Protein AF-A0A7C2UVF2-F1 (afdb_monomer_lite)

Secondary structure (DSSP, 8-state):
---PPPPPHHHHHHHHHHHHHHHHHHHHHHHHHHHHHHHHHHHHHH--HHHHHHHHHHHHHHHHHHHHHHHHHHHHHHHHHHHHTT-HHHHHHHHHHHHHHHHHHH-HHHHHHHHHHHHHHHHHHHHHHTT-TT----S-HHHHHHGGGSTTTHHHHHHHHHHHHHHHHHHHHHHHHH--

Structure (mmCIF, N/CA/C/O backbone):
data_AF-A0A7C2UVF2-F1
#
_entry.id   AF-A0A7C2UVF2-F1
#
loop_
_atom_site.group_PDB
_atom_site.id
_atom_site.type_symbol
_atom_site.label_atom_id
_atom_site.label_alt_id
_atom_site.label_comp_id
_atom_site.label_asym_id
_atom_site.label_entity_id
_atom_site.label_seq_id
_atom_site.pdbx_PDB_ins_code
_atom_site.Cartn_x
_atom_site.Cartn_y
_atom_site.Cartn_z
_atom_site.occupancy
_atom_site.B_iso_or_equiv
_atom_site.auth_seq_id
_atom_site.auth_comp_id
_atom_site.auth_asym_id
_atom_site.auth_atom_id
_atom_site.pdbx_PDB_model_num
ATOM 1 N N . MET A 1 1 ? -22.907 4.384 32.414 1.00 34.66 1 MET A N 1
ATOM 2 C CA . MET A 1 1 ? -21.543 4.415 31.848 1.00 34.66 1 MET A CA 1
ATOM 3 C C . MET A 1 1 ? -21.276 3.051 31.233 1.00 34.66 1 MET A C 1
ATOM 5 O O . MET A 1 1 ? -21.048 2.109 31.975 1.00 34.66 1 MET A O 1
ATOM 9 N N . SER A 1 2 ? -21.424 2.898 29.915 1.00 32.00 2 SER A N 1
ATOM 10 C CA . SER A 1 2 ? -21.086 1.639 29.241 1.00 32.00 2 SER A CA 1
ATOM 11 C C . SER A 1 2 ? -19.574 1.604 29.022 1.00 32.00 2 SER A C 1
ATOM 13 O O . SER A 1 2 ? -19.062 2.313 28.154 1.00 32.00 2 SER A O 1
ATOM 15 N N . SER A 1 3 ? -18.860 0.832 29.839 1.00 38.97 3 SER A N 1
ATOM 16 C CA . SER A 1 3 ? -17.458 0.488 29.598 1.00 38.97 3 SER A CA 1
ATOM 17 C C . SER A 1 3 ? -17.365 -0.159 28.219 1.00 38.97 3 SER A C 1
ATOM 19 O O . SER A 1 3 ? -17.973 -1.210 28.000 1.00 38.97 3 SER A O 1
ATOM 21 N N . GLN A 1 4 ? -16.671 0.482 27.276 1.00 42.66 4 GLN A N 1
ATOM 22 C CA . GLN A 1 4 ? -16.368 -0.181 26.015 1.00 42.66 4 GLN A CA 1
ATOM 23 C C . GLN A 1 4 ? -15.548 -1.439 26.331 1.00 42.66 4 GLN A C 1
ATOM 25 O O . GLN A 1 4 ? -14.642 -1.363 27.164 1.00 42.66 4 GLN A O 1
ATOM 30 N N . PRO A 1 5 ? -15.897 -2.600 25.752 1.00 46.31 5 PRO A N 1
ATOM 31 C CA . PRO A 1 5 ? -15.139 -3.820 25.972 1.00 46.31 5 PRO A CA 1
ATOM 32 C C . PRO A 1 5 ? -13.693 -3.596 25.531 1.00 46.31 5 PRO A C 1
ATOM 34 O O . PRO A 1 5 ? -13.450 -2.937 24.517 1.00 46.31 5 PRO A O 1
ATOM 37 N N . SER A 1 6 ? -12.746 -4.143 26.297 1.00 51.62 6 SER A N 1
ATOM 38 C CA . SER A 1 6 ? -11.343 -4.143 25.904 1.00 51.62 6 SER A CA 1
ATOM 39 C C . SER A 1 6 ? -11.225 -4.744 24.501 1.00 51.62 6 SER A C 1
ATOM 41 O O . SER A 1 6 ? -11.882 -5.747 24.191 1.00 51.62 6 SER A O 1
ATOM 43 N N . PRO A 1 7 ? -10.442 -4.124 23.612 1.00 58.31 7 PRO A N 1
ATOM 44 C CA . PRO A 1 7 ? -10.318 -4.623 22.260 1.00 58.31 7 PRO A CA 1
ATOM 45 C C . PRO A 1 7 ? -9.753 -6.042 22.289 1.00 58.31 7 PRO A C 1
ATOM 47 O O . PRO A 1 7 ? -8.726 -6.307 22.917 1.00 58.31 7 PRO A O 1
ATOM 50 N N . SER A 1 8 ? -10.443 -6.968 21.621 1.00 71.50 8 SER A N 1
ATOM 51 C CA . SER A 1 8 ? -10.032 -8.368 21.593 1.00 71.50 8 SER A CA 1
ATOM 52 C C . SER A 1 8 ? -8.604 -8.489 21.047 1.00 71.50 8 SER A C 1
ATOM 54 O O . SER A 1 8 ? -8.181 -7.742 20.159 1.00 71.50 8 SER A O 1
ATOM 56 N N . SER A 1 9 ? -7.837 -9.450 21.563 1.00 77.31 9 SER A N 1
ATOM 57 C CA . SER A 1 9 ? -6.478 -9.752 21.084 1.00 77.31 9 SER A CA 1
ATOM 58 C C . SER A 1 9 ? -6.421 -9.970 19.563 1.00 77.31 9 SER A C 1
ATOM 60 O O . SER A 1 9 ? -5.409 -9.682 18.919 1.00 77.31 9 SER A O 1
ATOM 62 N N . GLU A 1 10 ? -7.530 -10.415 18.973 1.00 82.81 10 GLU A N 1
ATOM 63 C CA . GLU A 1 10 ? -7.725 -10.540 17.532 1.00 82.81 10 GLU A CA 1
ATOM 64 C C . GLU A 1 10 ? -7.754 -9.191 16.805 1.00 82.81 10 GLU A C 1
ATOM 66 O O . GLU A 1 10 ? -7.048 -9.040 15.808 1.00 82.81 10 GLU A O 1
ATOM 71 N N . LEU A 1 11 ? -8.480 -8.187 17.313 1.00 83.38 11 LEU A N 1
ATOM 72 C CA . LEU A 1 11 ? -8.520 -6.849 16.710 1.00 83.38 11 LEU A CA 1
ATOM 73 C C . LEU A 1 11 ? -7.122 -6.215 16.667 1.00 83.38 11 LEU A C 1
ATOM 75 O O . LEU A 1 11 ? -6.705 -5.681 15.638 1.00 83.38 11 LEU A O 1
ATOM 79 N N . LEU A 1 12 ? -6.351 -6.346 17.749 1.00 85.25 12 LEU A N 1
ATOM 80 C CA . LEU A 1 12 ? -4.953 -5.900 17.794 1.00 85.25 12 LEU A CA 1
ATOM 81 C C . LEU A 1 12 ? -4.089 -6.589 16.729 1.00 85.25 12 LEU A C 1
ATOM 83 O O . LEU A 1 12 ? -3.261 -5.943 16.080 1.00 85.25 12 LEU A O 1
ATOM 87 N N . ASN A 1 13 ? -4.279 -7.893 16.526 1.00 87.94 13 ASN A N 1
ATOM 88 C CA . ASN A 1 13 ? -3.566 -8.637 15.492 1.00 87.94 13 ASN A CA 1
ATOM 89 C C . ASN A 1 13 ? -3.963 -8.177 14.086 1.00 87.94 13 ASN A C 1
ATOM 91 O O . ASN A 1 13 ? -3.080 -8.000 13.244 1.00 87.94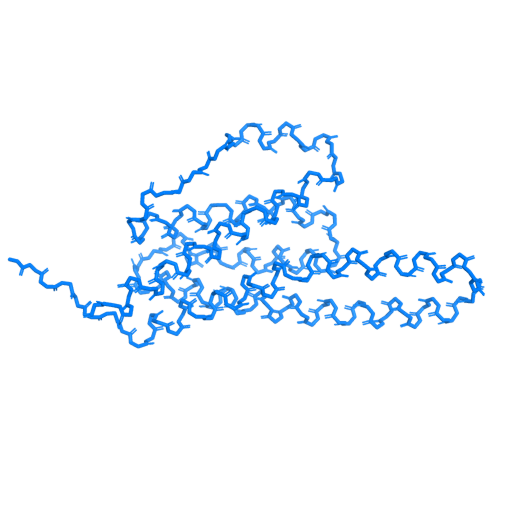 13 ASN A O 1
ATOM 95 N N . TYR A 1 14 ? -5.243 -7.896 13.842 1.00 89.00 14 TYR A N 1
ATOM 96 C CA . TYR A 1 14 ? -5.712 -7.362 12.565 1.00 89.00 14 TYR A CA 1
ATOM 97 C C . TYR A 1 14 ? -5.143 -5.972 12.264 1.00 89.00 14 TYR A C 1
ATOM 99 O O . TYR A 1 14 ? -4.632 -5.755 11.164 1.00 89.00 14 TYR A O 1
ATOM 107 N N . ILE A 1 15 ? -5.110 -5.068 13.250 1.00 85.19 15 ILE A N 1
ATOM 108 C CA . ILE A 1 15 ? -4.491 -3.740 13.103 1.00 85.19 15 ILE A CA 1
ATOM 109 C C . ILE A 1 15 ? -2.992 -3.867 12.797 1.00 85.19 15 ILE A C 1
ATOM 111 O O . ILE A 1 15 ? -2.485 -3.212 11.884 1.00 85.19 15 ILE A O 1
ATOM 115 N N . ARG A 1 16 ? -2.268 -4.751 13.498 1.00 89.25 16 ARG A N 1
ATOM 116 C CA . ARG A 1 16 ? -0.840 -5.004 13.229 1.00 89.25 16 ARG A CA 1
ATOM 117 C C . ARG A 1 16 ? -0.606 -5.577 11.831 1.00 89.25 16 ARG A C 1
ATOM 119 O O . ARG A 1 16 ? 0.336 -5.150 11.165 1.00 89.25 16 ARG A O 1
ATOM 126 N N . MET A 1 17 ? -1.431 -6.526 11.387 1.00 90.94 17 MET A N 1
ATOM 127 C CA . MET A 1 17 ? -1.341 -7.106 10.041 1.00 90.94 17 MET A CA 1
ATOM 128 C C . MET A 1 17 ? -1.605 -6.052 8.965 1.00 90.94 17 MET A C 1
ATOM 130 O O . MET A 1 17 ? -0.785 -5.908 8.058 1.00 90.94 17 MET A O 1
ATOM 134 N N . ALA A 1 18 ? -2.676 -5.264 9.112 1.00 86.88 18 ALA A N 1
ATOM 135 C CA . ALA A 1 18 ? -3.010 -4.177 8.196 1.00 86.88 18 ALA A CA 1
ATOM 136 C C . ALA A 1 18 ? -1.855 -3.176 8.096 1.00 86.88 18 ALA A C 1
ATOM 138 O O . ALA A 1 18 ? -1.400 -2.851 7.002 1.00 86.88 18 ALA A O 1
ATOM 139 N N . ARG A 1 19 ? -1.318 -2.753 9.248 1.00 88.38 19 ARG A N 1
ATOM 140 C CA . ARG A 1 19 ? -0.209 -1.798 9.328 1.00 88.38 19 ARG A CA 1
ATOM 141 C C . ARG A 1 19 ? 1.050 -2.324 8.640 1.00 88.38 19 ARG A C 1
ATOM 143 O O . ARG A 1 19 ? 1.690 -1.577 7.908 1.00 88.38 19 ARG A O 1
ATOM 150 N N . ARG A 1 20 ? 1.408 -3.596 8.857 1.00 89.94 20 ARG A N 1
ATOM 151 C CA . ARG A 1 20 ? 2.557 -4.236 8.192 1.00 89.94 20 ARG A CA 1
ATOM 152 C C . ARG A 1 20 ? 2.361 -4.316 6.681 1.00 89.94 20 ARG A C 1
ATOM 154 O O . ARG A 1 20 ? 3.287 -3.986 5.952 1.00 89.94 20 ARG A O 1
ATOM 161 N N . GLY A 1 21 ? 1.168 -4.704 6.226 1.00 87.75 21 GLY A N 1
ATOM 162 C CA . GLY A 1 21 ? 0.834 -4.746 4.802 1.00 87.75 21 GLY A CA 1
ATOM 163 C C . GLY A 1 21 ? 0.972 -3.377 4.137 1.00 87.75 21 GLY A C 1
ATOM 164 O O . GLY A 1 21 ? 1.702 -3.249 3.160 1.00 87.75 21 GLY A O 1
ATOM 165 N N . VAL A 1 22 ? 0.372 -2.335 4.726 1.00 84.06 22 VAL A N 1
ATOM 166 C CA . VAL A 1 22 ? 0.492 -0.947 4.237 1.00 84.06 22 VAL A CA 1
ATOM 167 C C . VAL A 1 22 ? 1.949 -0.481 4.216 1.00 84.06 22 VAL A C 1
ATOM 169 O O . VAL A 1 22 ? 2.366 0.178 3.273 1.00 84.06 22 VAL A O 1
ATOM 172 N N . LEU A 1 23 ? 2.739 -0.828 5.233 1.00 87.62 23 LEU A N 1
ATOM 173 C CA . LEU A 1 23 ? 4.143 -0.430 5.310 1.00 87.62 23 LEU A CA 1
ATOM 174 C C . LEU A 1 23 ? 4.995 -1.103 4.224 1.00 87.62 23 LEU A C 1
ATOM 176 O O . LEU A 1 23 ? 5.760 -0.418 3.556 1.00 87.62 23 LEU A O 1
ATOM 180 N N . ILE A 1 24 ? 4.827 -2.411 4.002 1.00 87.50 24 ILE A N 1
ATOM 181 C CA . ILE A 1 24 ? 5.484 -3.130 2.893 1.00 87.50 24 ILE A CA 1
ATOM 182 C C . ILE A 1 24 ? 5.155 -2.449 1.562 1.00 87.50 24 ILE A C 1
ATOM 184 O O . ILE A 1 24 ? 6.049 -2.202 0.757 1.00 87.50 24 ILE A O 1
ATOM 188 N N . MET A 1 25 ? 3.892 -2.075 1.372 1.00 84.31 25 MET A N 1
ATOM 189 C CA . MET A 1 25 ? 3.434 -1.393 0.166 1.00 84.31 25 MET A CA 1
ATOM 190 C C . MET A 1 25 ? 3.984 0.019 -0.003 1.00 84.31 25 MET A C 1
ATOM 192 O O . MET A 1 25 ? 4.322 0.442 -1.106 1.00 84.31 25 MET A O 1
ATOM 196 N N . LEU A 1 26 ? 4.146 0.743 1.097 1.00 83.00 26 LEU A N 1
ATOM 197 C CA . LEU A 1 26 ? 4.743 2.068 1.072 1.00 83.00 26 LEU A CA 1
ATOM 198 C C . LEU A 1 26 ? 6.231 2.011 0.689 1.00 83.00 26 LEU A C 1
ATOM 200 O O . LEU A 1 26 ? 6.718 2.931 0.038 1.00 83.00 26 LEU A O 1
ATOM 204 N N . TYR A 1 27 ? 6.938 0.928 1.036 1.00 83.88 27 TYR A N 1
ATOM 205 C CA . TYR A 1 27 ? 8.344 0.719 0.670 1.00 83.88 27 TYR A CA 1
ATOM 206 C C . TYR A 1 27 ? 8.546 0.087 -0.714 1.00 83.88 27 TYR A C 1
ATOM 208 O O . TYR A 1 27 ? 9.533 0.406 -1.373 1.00 83.88 27 TYR A O 1
ATOM 216 N N . ILE A 1 28 ? 7.638 -0.772 -1.192 1.00 80.81 28 ILE A N 1
ATOM 217 C CA . ILE A 1 28 ? 7.821 -1.449 -2.489 1.00 80.81 28 ILE A CA 1
ATOM 218 C C . ILE A 1 28 ? 7.748 -0.477 -3.669 1.00 80.81 28 ILE A C 1
ATOM 220 O O . ILE A 1 28 ? 8.387 -0.686 -4.695 1.00 80.81 28 ILE A O 1
ATOM 224 N N . ILE A 1 29 ? 6.998 0.610 -3.506 1.00 73.88 29 ILE A N 1
ATOM 225 C CA . ILE A 1 29 ? 6.797 1.638 -4.522 1.00 73.88 29 ILE A CA 1
ATOM 226 C C . ILE A 1 29 ? 8.089 2.431 -4.835 1.00 73.88 29 ILE A C 1
ATOM 228 O O . ILE A 1 29 ? 8.480 2.454 -6.003 1.00 73.88 29 ILE A O 1
ATOM 232 N N . PRO A 1 30 ? 8.821 3.015 -3.862 1.00 77.00 30 PRO A N 1
ATOM 233 C CA . PRO A 1 30 ? 10.121 3.638 -4.135 1.00 77.00 30 PRO A CA 1
ATOM 234 C C . PRO A 1 30 ? 11.205 2.625 -4.534 1.00 77.00 30 PRO A C 1
ATOM 236 O O . PRO A 1 30 ? 12.063 2.953 -5.351 1.00 77.00 30 PRO A O 1
ATOM 239 N N . VAL A 1 31 ? 11.163 1.393 -4.007 1.00 81.94 31 VAL A N 1
ATOM 240 C CA . VAL A 1 31 ? 12.103 0.324 -4.393 1.00 81.94 31 VAL A CA 1
ATOM 241 C C . VAL A 1 31 ? 11.946 -0.038 -5.872 1.00 81.94 31 VAL A C 1
ATOM 243 O O . VAL A 1 31 ? 12.946 -0.091 -6.578 1.00 81.94 31 VAL A O 1
ATOM 246 N N . ASN A 1 32 ? 10.713 -0.190 -6.365 1.00 77.12 32 ASN A N 1
ATOM 247 C CA . ASN A 1 32 ? 10.436 -0.425 -7.786 1.00 77.12 32 ASN A CA 1
ATOM 248 C C . ASN A 1 32 ? 11.015 0.668 -8.691 1.00 77.12 32 ASN A C 1
ATOM 250 O O . ASN A 1 32 ? 11.594 0.371 -9.730 1.00 77.12 32 ASN A O 1
ATOM 254 N N . ILE A 1 33 ? 10.887 1.941 -8.299 1.00 76.06 33 ILE A N 1
ATOM 255 C CA . ILE A 1 33 ? 11.453 3.053 -9.078 1.00 76.06 33 ILE A CA 1
ATOM 256 C C . ILE A 1 33 ? 12.976 2.958 -9.122 1.00 76.06 33 ILE A C 1
ATOM 258 O O . ILE A 1 33 ? 13.575 3.124 -10.183 1.00 76.06 33 ILE A O 1
ATOM 262 N N . LEU A 1 34 ? 13.607 2.689 -7.980 1.00 81.88 34 LEU A N 1
ATOM 263 C CA . LEU A 1 34 ? 15.056 2.559 -7.912 1.00 81.88 34 LEU A CA 1
ATOM 264 C C . LEU A 1 34 ? 15.555 1.394 -8.780 1.00 81.88 34 LEU A C 1
ATOM 266 O O . LEU A 1 34 ? 16.519 1.566 -9.522 1.00 81.88 34 LEU A O 1
ATOM 270 N N . LEU A 1 35 ? 14.881 0.241 -8.728 1.00 79.38 35 LEU A N 1
ATOM 271 C CA . LEU A 1 35 ? 15.205 -0.931 -9.547 1.00 79.38 35 LEU A CA 1
ATOM 272 C C . LEU A 1 35 ? 15.013 -0.646 -11.042 1.00 79.38 35 LEU A C 1
ATOM 274 O O . LEU A 1 35 ? 15.890 -0.965 -11.842 1.00 79.38 35 LEU A O 1
ATOM 278 N N . LEU A 1 36 ? 13.949 0.069 -11.421 1.00 77.12 36 LEU A N 1
ATOM 279 C CA . LEU A 1 36 ? 13.739 0.514 -12.800 1.00 77.12 36 LEU A CA 1
ATOM 280 C C . LEU A 1 36 ? 14.872 1.432 -13.296 1.00 77.12 36 LEU A C 1
ATOM 282 O O . LEU A 1 36 ? 15.357 1.270 -14.414 1.00 77.12 36 LEU A O 1
ATOM 286 N N . LEU A 1 37 ? 15.324 2.385 -12.476 1.00 81.50 37 LEU A N 1
ATOM 287 C CA . LEU A 1 37 ? 16.434 3.279 -12.832 1.00 81.50 37 LEU A CA 1
ATOM 288 C C . LEU A 1 37 ? 17.763 2.523 -12.964 1.00 81.50 37 LEU A C 1
ATOM 290 O O . LEU A 1 37 ? 18.530 2.778 -13.897 1.00 81.50 37 LEU A O 1
ATOM 294 N N . ILE A 1 38 ? 18.026 1.572 -12.063 1.00 82.44 38 ILE A N 1
ATOM 295 C CA . ILE A 1 38 ? 19.193 0.685 -12.138 1.00 82.44 38 ILE A CA 1
ATOM 296 C C . ILE A 1 38 ? 19.139 -0.150 -13.421 1.00 82.44 38 ILE A C 1
ATOM 298 O O . ILE A 1 38 ? 20.143 -0.226 -14.126 1.00 82.44 38 ILE A O 1
ATOM 302 N N . PHE A 1 39 ? 17.978 -0.715 -13.762 1.00 80.69 39 PHE A N 1
ATOM 303 C CA . PHE A 1 39 ? 17.773 -1.469 -14.997 1.00 80.69 39 PHE A CA 1
ATOM 304 C C . PHE A 1 39 ? 18.088 -0.636 -16.241 1.00 80.69 39 PHE A C 1
ATOM 306 O O . PHE A 1 39 ? 18.899 -1.057 -17.063 1.00 80.69 39 PHE A O 1
ATOM 313 N N . ILE A 1 40 ? 17.501 0.562 -16.362 1.00 81.00 40 ILE A N 1
ATOM 314 C CA . ILE A 1 40 ? 17.730 1.464 -17.504 1.00 81.00 40 ILE A CA 1
ATOM 315 C C . ILE A 1 40 ? 19.224 1.783 -17.641 1.00 81.00 40 ILE A C 1
ATOM 317 O O . ILE A 1 40 ? 19.774 1.740 -18.741 1.00 81.00 40 ILE A O 1
ATOM 321 N N . THR A 1 41 ? 19.892 2.044 -16.517 1.00 82.19 41 THR A N 1
ATOM 322 C CA . THR A 1 41 ? 21.327 2.346 -16.483 1.00 82.19 41 THR A CA 1
ATOM 323 C C . THR A 1 41 ? 22.167 1.131 -16.892 1.00 82.19 41 THR A C 1
ATOM 325 O O . THR A 1 41 ? 23.085 1.259 -17.695 1.00 82.19 41 THR A O 1
ATOM 328 N N . LEU A 1 42 ? 21.840 -0.067 -16.397 1.00 78.81 42 LEU A N 1
ATOM 329 C CA . LEU A 1 42 ? 22.522 -1.315 -16.757 1.00 78.81 42 LEU A CA 1
ATOM 330 C C . LEU A 1 42 ? 22.365 -1.655 -18.239 1.00 78.81 42 LEU A C 1
ATOM 332 O O . LEU A 1 42 ? 23.346 -2.031 -18.877 1.00 78.81 42 LEU A O 1
ATOM 336 N N . VAL A 1 43 ? 21.158 -1.509 -18.792 1.00 78.94 43 VAL A N 1
ATOM 337 C CA . VAL A 1 43 ? 20.893 -1.709 -20.225 1.00 78.94 43 VAL A CA 1
ATOM 338 C C . VAL A 1 43 ? 21.738 -0.743 -21.054 1.00 78.94 43 VAL A C 1
ATOM 340 O O . VAL A 1 43 ? 22.410 -1.177 -21.985 1.00 78.94 43 VAL 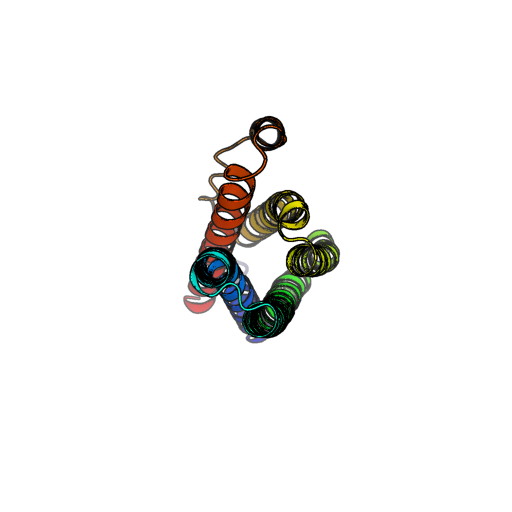A O 1
ATOM 343 N N . ALA A 1 44 ? 21.759 0.539 -20.675 1.00 80.81 44 ALA A N 1
ATOM 344 C CA . ALA A 1 44 ? 22.525 1.568 -21.373 1.00 80.81 44 ALA A CA 1
ATOM 345 C C . ALA A 1 44 ? 24.048 1.351 -21.308 1.00 80.81 44 ALA A C 1
ATOM 347 O O . ALA A 1 44 ? 24.754 1.747 -22.227 1.00 80.81 44 ALA A O 1
ATOM 348 N N . LEU A 1 45 ? 24.561 0.743 -20.232 1.00 83.62 45 LEU A N 1
ATOM 349 C CA . LEU A 1 45 ? 26.000 0.541 -20.029 1.00 83.62 45 LEU A CA 1
ATOM 350 C C . LEU A 1 45 ? 26.536 -0.779 -20.586 1.00 83.62 45 LEU A C 1
ATOM 352 O O . LEU A 1 45 ? 27.710 -0.852 -20.936 1.00 83.62 45 LEU A O 1
ATOM 356 N N . THR A 1 46 ? 25.729 -1.841 -20.581 1.00 81.06 46 THR A N 1
ATOM 357 C CA . THR A 1 46 ? 26.232 -3.200 -20.848 1.00 81.06 46 THR A CA 1
ATOM 358 C C . THR A 1 46 ? 25.900 -3.718 -22.236 1.00 81.06 46 THR A C 1
ATOM 360 O O . THR A 1 46 ? 26.574 -4.646 -22.679 1.00 81.06 46 THR A O 1
ATOM 363 N N . GLU A 1 47 ? 24.855 -3.186 -22.885 1.00 80.69 47 GLU A N 1
ATOM 364 C CA . GLU A 1 47 ? 24.295 -3.697 -24.150 1.00 80.69 47 GLU A CA 1
ATOM 365 C C . GLU A 1 47 ? 24.098 -5.234 -24.165 1.00 80.69 47 GLU A C 1
ATOM 367 O O . GLU A 1 47 ? 24.006 -5.857 -25.220 1.00 80.69 47 GLU A O 1
ATOM 372 N N . ASN A 1 48 ? 24.036 -5.875 -22.988 1.00 83.56 48 ASN A N 1
ATOM 373 C CA . ASN A 1 48 ? 24.022 -7.325 -22.852 1.00 83.56 48 ASN A CA 1
ATOM 374 C C . ASN A 1 48 ? 22.582 -7.809 -22.631 1.00 83.56 48 ASN A C 1
ATOM 376 O O . ASN A 1 48 ? 22.072 -7.725 -21.508 1.00 83.56 48 ASN A O 1
ATOM 380 N N . PRO A 1 49 ? 21.931 -8.382 -23.659 1.00 81.44 49 PRO A N 1
ATOM 381 C CA . PRO A 1 49 ? 20.516 -8.731 -23.584 1.00 81.44 49 PRO A CA 1
ATOM 382 C C . PRO A 1 49 ? 20.227 -9.820 -22.544 1.00 81.44 49 PRO A C 1
ATOM 384 O O . PRO A 1 49 ? 19.144 -9.839 -21.961 1.00 81.44 49 PRO A O 1
ATOM 387 N N . LEU A 1 50 ? 21.186 -10.713 -22.271 1.00 84.00 50 LEU A N 1
ATOM 388 C CA . LEU A 1 50 ? 21.013 -11.798 -21.306 1.00 84.00 50 LEU A CA 1
ATOM 389 C C . LEU A 1 50 ? 21.071 -11.279 -19.865 1.00 84.00 50 LEU A C 1
ATOM 391 O O . LEU A 1 50 ? 20.259 -11.683 -19.034 1.00 84.00 50 LEU A O 1
ATOM 395 N N . LEU A 1 51 ? 21.980 -10.343 -19.580 1.00 80.62 51 LEU A N 1
ATOM 396 C CA . LEU A 1 51 ? 22.049 -9.678 -18.279 1.00 80.62 51 LEU A CA 1
ATOM 397 C C . LEU A 1 51 ? 20.788 -8.842 -18.017 1.00 80.62 51 LEU A C 1
ATOM 399 O O . LEU A 1 51 ? 20.226 -8.908 -16.924 1.00 80.62 51 LEU A O 1
ATOM 403 N N . SER A 1 52 ? 20.308 -8.112 -19.028 1.00 79.25 52 SER A N 1
ATOM 404 C CA . SER A 1 52 ? 19.057 -7.353 -18.943 1.00 79.25 52 SER A CA 1
ATOM 405 C C . SER A 1 52 ? 17.854 -8.261 -18.680 1.00 79.25 52 SER A C 1
ATOM 407 O O . SER A 1 52 ? 17.039 -7.961 -17.810 1.00 79.25 52 SER A O 1
ATOM 409 N N . LEU A 1 53 ? 17.760 -9.402 -19.370 1.00 80.62 53 LEU A N 1
ATOM 410 C CA . LEU A 1 53 ? 16.680 -10.367 -19.161 1.00 80.62 53 LEU A CA 1
ATOM 411 C C . LEU A 1 53 ? 16.703 -10.965 -17.747 1.00 80.62 53 LEU A C 1
ATOM 413 O O . LEU A 1 53 ? 15.662 -11.037 -17.097 1.00 80.62 53 LEU A O 1
ATOM 417 N N . LEU A 1 54 ? 17.878 -11.373 -17.255 1.00 84.06 54 LEU A N 1
ATOM 418 C CA . LEU A 1 54 ? 18.025 -11.920 -15.902 1.00 84.06 54 LEU A CA 1
ATOM 419 C C . LEU A 1 54 ? 17.641 -10.897 -14.830 1.00 84.06 54 LEU A C 1
ATOM 421 O O . LEU A 1 54 ? 16.948 -11.250 -13.877 1.00 84.06 54 LEU A O 1
ATOM 425 N N . TYR A 1 55 ? 18.052 -9.638 -15.003 1.00 81.88 55 TYR A N 1
ATOM 426 C CA . TYR A 1 55 ? 17.665 -8.558 -14.100 1.00 81.88 55 TYR A CA 1
ATOM 427 C C . TYR A 1 55 ? 16.148 -8.362 -14.093 1.00 81.88 55 TYR A C 1
ATOM 429 O O . TYR A 1 55 ? 15.541 -8.339 -13.027 1.00 81.88 55 TYR A O 1
ATOM 437 N N . TYR A 1 56 ? 15.533 -8.278 -15.275 1.00 78.62 56 TYR A N 1
ATOM 438 C CA . TYR A 1 56 ? 14.091 -8.086 -15.412 1.00 78.62 56 TYR A CA 1
ATOM 439 C C . TYR A 1 56 ? 13.288 -9.217 -14.754 1.00 78.62 56 TYR A C 1
ATOM 441 O O . TYR A 1 56 ? 12.320 -8.961 -14.044 1.00 78.62 56 TYR A O 1
ATOM 449 N N . LEU A 1 57 ? 13.703 -10.475 -14.943 1.00 83.12 57 LEU A N 1
ATOM 450 C CA . LEU A 1 57 ? 13.046 -11.624 -14.316 1.00 83.12 57 LEU A CA 1
ATOM 451 C C . LEU A 1 57 ? 13.189 -11.610 -12.791 1.00 83.12 57 LEU A C 1
ATOM 453 O O . LEU A 1 57 ? 12.219 -11.880 -12.083 1.00 83.12 57 LEU A O 1
ATOM 457 N N . LEU A 1 58 ? 14.383 -11.296 -12.281 1.00 82.44 58 LEU A N 1
ATOM 458 C CA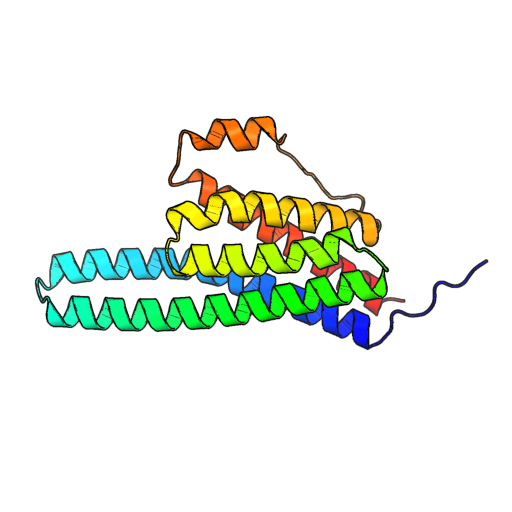 . LEU A 1 58 ? 14.630 -11.220 -10.843 1.00 82.44 58 LEU A CA 1
ATOM 459 C C . LEU A 1 58 ? 13.810 -10.096 -10.196 1.00 82.44 58 LEU A C 1
ATOM 461 O O . LEU A 1 58 ? 13.172 -10.325 -9.169 1.00 82.44 58 LEU A O 1
ATOM 465 N N . ASP A 1 59 ? 13.795 -8.918 -10.818 1.00 77.88 59 ASP A N 1
ATOM 466 C CA . ASP A 1 59 ? 12.997 -7.768 -10.392 1.00 77.88 59 ASP A CA 1
ATOM 467 C C . ASP A 1 59 ? 11.505 -8.117 -10.362 1.00 77.88 59 ASP A C 1
ATOM 469 O O . ASP A 1 59 ? 10.864 -8.022 -9.315 1.00 77.88 59 ASP A O 1
ATOM 473 N N . ALA A 1 60 ? 10.976 -8.668 -11.460 1.00 78.69 60 ALA A N 1
ATOM 474 C CA . ALA A 1 60 ? 9.581 -9.086 -11.547 1.00 78.69 60 ALA A CA 1
ATOM 475 C C . ALA A 1 60 ? 9.197 -10.082 -10.439 1.00 78.69 60 ALA A C 1
ATOM 477 O O . ALA A 1 60 ? 8.140 -9.938 -9.828 1.00 78.69 60 ALA A O 1
ATOM 478 N N . ILE A 1 61 ? 10.050 -11.065 -10.129 1.00 83.06 61 ILE A N 1
ATOM 479 C CA . ILE A 1 61 ? 9.789 -12.046 -9.062 1.00 83.06 61 ILE A CA 1
ATOM 480 C C . ILE A 1 61 ? 9.775 -11.378 -7.683 1.00 83.06 61 ILE A C 1
ATOM 482 O O . ILE A 1 61 ? 8.865 -11.633 -6.889 1.00 83.06 61 ILE A O 1
ATOM 486 N N . ILE A 1 62 ? 10.765 -10.530 -7.387 1.00 80.94 62 ILE A N 1
ATOM 487 C CA . ILE A 1 62 ? 10.876 -9.840 -6.095 1.00 80.94 62 ILE A CA 1
ATOM 488 C C . ILE A 1 62 ? 9.670 -8.925 -5.882 1.00 80.94 62 ILE A C 1
ATOM 490 O O . ILE A 1 62 ? 9.031 -8.971 -4.826 1.00 80.94 62 ILE A O 1
ATOM 494 N N . VAL A 1 63 ? 9.328 -8.132 -6.897 1.00 80.56 63 VAL A N 1
ATOM 495 C CA . VAL A 1 63 ? 8.206 -7.196 -6.865 1.00 80.56 63 VAL A CA 1
ATOM 496 C C . VAL A 1 63 ? 6.892 -7.945 -6.710 1.00 80.56 63 VAL A C 1
ATOM 498 O O . VAL A 1 63 ? 6.115 -7.623 -5.811 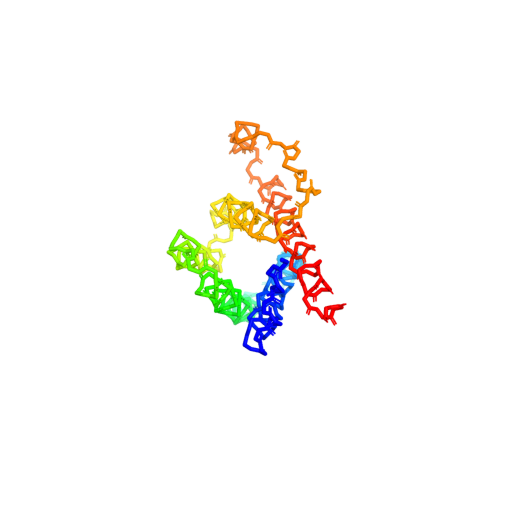1.00 80.56 63 VAL A O 1
ATOM 501 N N . LEU A 1 64 ? 6.660 -8.990 -7.508 1.00 83.56 64 LEU A N 1
ATOM 502 C CA . LEU A 1 64 ? 5.446 -9.796 -7.421 1.00 83.56 64 LEU A CA 1
ATOM 503 C C . LEU A 1 64 ? 5.298 -10.425 -6.028 1.00 83.56 64 LEU A C 1
ATOM 505 O O . LEU A 1 64 ? 4.223 -10.355 -5.435 1.00 83.56 64 LEU A O 1
ATOM 509 N N . PHE A 1 65 ? 6.373 -10.989 -5.471 1.00 85.31 65 PHE A N 1
ATOM 510 C CA . PHE A 1 65 ? 6.342 -11.602 -4.144 1.00 85.31 65 PHE A CA 1
ATOM 511 C C . PHE A 1 65 ? 6.036 -10.577 -3.045 1.00 85.31 65 PHE A C 1
ATOM 513 O O . PHE A 1 65 ? 5.147 -10.804 -2.221 1.00 85.31 65 PHE A O 1
ATOM 520 N N . MET A 1 66 ? 6.728 -9.432 -3.039 1.00 85.69 66 MET A N 1
ATOM 521 C CA . MET A 1 66 ? 6.511 -8.389 -2.032 1.00 85.69 66 MET A CA 1
ATOM 522 C C . MET A 1 66 ? 5.122 -7.755 -2.144 1.00 85.69 66 MET A C 1
ATOM 524 O O . MET A 1 66 ? 4.472 -7.542 -1.117 1.00 85.69 66 MET A O 1
ATOM 528 N N . VAL A 1 67 ? 4.636 -7.505 -3.365 1.00 86.38 67 VAL A N 1
ATOM 529 C CA . VAL A 1 67 ? 3.294 -6.956 -3.597 1.00 86.38 67 VAL A CA 1
ATOM 530 C C . VAL A 1 67 ? 2.220 -7.969 -3.198 1.00 86.38 67 VAL A C 1
ATOM 532 O O . VAL A 1 67 ? 1.316 -7.631 -2.442 1.00 86.38 67 VAL A O 1
ATOM 535 N N . ILE A 1 68 ? 2.312 -9.238 -3.600 1.00 88.94 68 ILE A N 1
ATOM 536 C CA . ILE A 1 68 ? 1.314 -10.243 -3.195 1.00 88.94 68 ILE A CA 1
ATOM 537 C C . ILE A 1 68 ? 1.299 -10.402 -1.670 1.00 88.94 68 ILE A C 1
ATOM 539 O O . ILE A 1 68 ? 0.230 -10.400 -1.055 1.00 88.94 68 ILE A O 1
ATOM 543 N N . TYR A 1 69 ? 2.474 -10.491 -1.043 1.00 90.12 69 TYR A N 1
ATOM 544 C CA . TYR A 1 69 ? 2.579 -10.661 0.402 1.00 90.12 69 TYR A CA 1
ATOM 545 C C . TYR A 1 69 ? 2.041 -9.449 1.177 1.00 90.12 69 TYR A C 1
ATOM 547 O O . TYR A 1 69 ? 1.215 -9.605 2.082 1.00 90.12 69 TYR A O 1
ATOM 555 N N . GLY A 1 70 ? 2.448 -8.232 0.805 1.00 89.50 70 GLY A N 1
ATOM 556 C CA . GLY A 1 70 ? 1.950 -7.009 1.434 1.00 89.50 70 GLY A CA 1
ATOM 557 C C . GLY A 1 70 ? 0.440 -6.833 1.242 1.00 89.50 70 GLY A C 1
ATOM 558 O O . GLY A 1 70 ? -0.258 -6.471 2.191 1.00 89.50 70 GLY A O 1
ATOM 559 N N . ALA A 1 71 ? -0.085 -7.172 0.058 1.00 89.06 71 ALA A N 1
ATOM 560 C CA . ALA A 1 71 ? -1.496 -7.014 -0.282 1.00 89.06 71 ALA A CA 1
ATOM 561 C C . ALA A 1 71 ? -2.335 -8.008 0.506 1.00 89.06 71 ALA A C 1
ATOM 563 O O . ALA A 1 71 ? -3.389 -7.652 1.029 1.00 89.06 71 ALA A O 1
ATOM 564 N N . HIS A 1 72 ? -1.833 -9.235 0.656 1.00 91.31 72 HIS A N 1
ATOM 565 C CA . HIS A 1 72 ? -2.456 -10.252 1.486 1.00 91.31 72 HIS A CA 1
ATOM 566 C C . HIS A 1 72 ? -2.549 -9.808 2.952 1.00 91.31 72 HIS A C 1
ATOM 568 O O . HIS A 1 72 ? -3.619 -9.895 3.559 1.00 91.31 72 HIS A O 1
ATOM 574 N N . LEU A 1 73 ? -1.456 -9.291 3.525 1.00 91.75 73 LEU A N 1
ATOM 575 C CA . LEU A 1 73 ? -1.451 -8.782 4.901 1.00 91.75 73 LEU A CA 1
ATOM 576 C C . LEU A 1 73 ? -2.401 -7.594 5.081 1.00 91.75 73 LEU A C 1
ATOM 578 O O . LEU A 1 73 ? -3.155 -7.552 6.057 1.00 91.75 73 LEU A O 1
ATOM 582 N N . GLN A 1 74 ? -2.391 -6.655 4.134 1.00 88.94 74 GLN A N 1
ATOM 583 C CA . GLN A 1 74 ? -3.260 -5.483 4.147 1.00 88.94 74 GLN A CA 1
ATOM 584 C C . GLN A 1 74 ? -4.735 -5.893 4.052 1.00 88.94 74 GLN A C 1
ATOM 586 O O . GLN A 1 74 ? -5.541 -5.476 4.882 1.00 88.94 74 GLN A O 1
ATOM 591 N N . GLN A 1 75 ? -5.082 -6.765 3.102 1.00 91.44 75 GLN A N 1
ATOM 592 C CA . GLN A 1 75 ? -6.432 -7.294 2.925 1.00 91.44 75 GLN A CA 1
ATOM 593 C C . GLN A 1 75 ? -6.914 -8.013 4.185 1.00 91.44 75 GLN A C 1
ATOM 595 O O . GLN A 1 75 ? -7.992 -7.710 4.689 1.00 91.44 75 GLN A O 1
ATOM 600 N N . ARG A 1 76 ? -6.124 -8.956 4.712 1.00 90.19 76 ARG A N 1
ATOM 601 C CA . ARG A 1 76 ? -6.503 -9.752 5.886 1.00 90.19 76 ARG A CA 1
ATOM 602 C C . ARG A 1 76 ? -6.671 -8.883 7.128 1.00 90.19 76 ARG A C 1
ATOM 604 O O . ARG A 1 76 ? -7.639 -9.064 7.861 1.00 90.19 76 ARG A O 1
ATOM 611 N N . GLY A 1 77 ? -5.761 -7.935 7.342 1.00 88.88 77 GLY A N 1
ATOM 612 C CA . GLY A 1 77 ? -5.829 -7.012 8.467 1.00 88.88 77 GLY A CA 1
ATOM 613 C C . GLY A 1 77 ? -7.045 -6.091 8.396 1.00 88.88 77 GLY A C 1
ATOM 614 O O . GLY A 1 77 ? -7.829 -6.041 9.337 1.00 88.88 77 GLY A O 1
ATOM 615 N N . ILE A 1 78 ? -7.258 -5.408 7.268 1.00 87.56 78 ILE A N 1
ATOM 616 C CA . ILE A 1 78 ? -8.390 -4.481 7.115 1.00 87.56 78 ILE A CA 1
ATOM 617 C C . ILE A 1 78 ? -9.718 -5.241 7.155 1.00 87.56 78 ILE A C 1
ATOM 619 O O . ILE A 1 78 ? -10.659 -4.804 7.810 1.00 87.56 78 ILE A O 1
ATOM 623 N N . ARG A 1 79 ? -9.794 -6.419 6.524 1.00 87.50 79 ARG A N 1
ATOM 624 C CA . ARG A 1 79 ? -11.002 -7.248 6.560 1.00 87.50 79 ARG A CA 1
ATOM 625 C C . ARG A 1 79 ? -11.315 -7.700 7.981 1.00 87.50 79 ARG A C 1
ATOM 627 O O . ARG A 1 79 ? -12.469 -7.631 8.380 1.00 87.50 79 ARG A O 1
ATOM 634 N N . GLY A 1 80 ? -10.304 -8.107 8.748 1.00 85.19 80 GLY A N 1
ATOM 635 C CA . GLY A 1 80 ? -10.462 -8.461 10.158 1.00 85.19 80 GLY A CA 1
ATOM 636 C C . GLY A 1 80 ? -10.981 -7.299 11.010 1.00 85.19 80 GLY A C 1
ATOM 637 O O . GLY A 1 80 ? -11.921 -7.493 11.773 1.00 85.19 80 GLY A O 1
ATOM 638 N N . ILE A 1 81 ? -10.462 -6.080 10.803 1.00 84.75 81 ILE A N 1
ATOM 639 C CA . ILE A 1 81 ? -11.006 -4.859 11.430 1.00 84.75 81 ILE A CA 1
ATOM 640 C C . ILE A 1 81 ? -12.483 -4.682 11.051 1.00 84.75 81 ILE A C 1
ATOM 642 O O . ILE A 1 81 ? -13.324 -4.487 11.924 1.00 84.75 81 ILE A O 1
ATOM 646 N N . GLY A 1 82 ? -12.821 -4.814 9.766 1.00 84.12 82 GLY A N 1
ATOM 647 C CA . GLY A 1 82 ? -14.203 -4.709 9.291 1.00 84.12 82 GLY A CA 1
ATOM 648 C C . GLY A 1 82 ? -15.147 -5.708 9.964 1.00 84.12 82 GLY A C 1
ATOM 649 O O . GLY A 1 82 ? -16.261 -5.340 10.318 1.00 84.12 82 GLY A O 1
ATOM 650 N N . TRP A 1 83 ? -14.701 -6.944 10.213 1.00 85.88 83 TRP A N 1
ATOM 651 C CA . TRP A 1 83 ? -15.479 -7.939 10.964 1.00 85.88 83 TRP A CA 1
ATOM 652 C C . TRP A 1 83 ? -15.665 -7.539 12.428 1.00 85.88 83 TRP A C 1
ATOM 654 O O . TRP A 1 83 ? -16.778 -7.626 12.937 1.00 85.88 83 TRP A O 1
ATOM 664 N N . SER A 1 84 ? -14.611 -7.051 13.093 1.00 84.06 84 SER A N 1
ATOM 665 C CA . SER A 1 84 ? -14.685 -6.610 14.494 1.00 84.06 84 SER A CA 1
ATOM 666 C C . SER A 1 84 ? -15.664 -5.452 14.715 1.00 84.06 84 SER A C 1
ATOM 668 O O . SER A 1 84 ? -16.247 -5.354 15.790 1.00 84.06 84 SER A O 1
ATOM 670 N N . TYR A 1 85 ? -15.864 -4.603 13.703 1.00 79.25 85 TYR A N 1
ATOM 671 C CA . TYR A 1 85 ? -16.777 -3.453 13.748 1.00 79.25 85 TYR A CA 1
ATOM 672 C C . TYR A 1 85 ? -18.077 -3.657 12.950 1.00 79.25 85 TYR A C 1
ATOM 674 O O . TYR A 1 85 ? -18.865 -2.723 12.821 1.00 79.25 85 TYR A O 1
ATOM 682 N N . ASN A 1 86 ? -18.319 -4.859 12.415 1.00 84.25 86 ASN A N 1
ATOM 683 C CA . ASN A 1 86 ? -19.473 -5.183 11.567 1.00 84.25 86 ASN A CA 1
ATOM 684 C C . ASN A 1 86 ? -19.662 -4.227 10.360 1.00 84.25 86 ASN A C 1
ATOM 686 O O . ASN A 1 86 ? -20.783 -3.876 9.990 1.00 84.25 86 ASN A O 1
ATOM 690 N N . ASN A 1 87 ? -18.560 -3.792 9.737 1.00 81.31 87 ASN A N 1
ATOM 691 C CA . ASN A 1 87 ? -18.557 -2.893 8.580 1.00 81.31 87 ASN A CA 1
ATOM 692 C C . ASN A 1 87 ? -18.478 -3.690 7.264 1.00 81.31 87 ASN A C 1
ATOM 694 O O . ASN A 1 87 ? -17.402 -4.084 6.807 1.00 81.31 87 ASN A O 1
ATOM 698 N N . SER A 1 88 ? -19.635 -3.921 6.640 1.00 83.62 88 SER A N 1
ATOM 699 C CA . SER A 1 88 ? -19.764 -4.697 5.399 1.00 83.62 88 SER A CA 1
ATOM 700 C C . SER A 1 88 ? -19.124 -4.026 4.177 1.00 83.62 88 SER A C 1
ATOM 702 O O . SER A 1 88 ? -18.605 -4.732 3.306 1.00 83.62 88 SER A O 1
ATOM 704 N N . THR A 1 89 ? -19.103 -2.691 4.127 1.00 82.69 89 THR A N 1
ATOM 705 C CA . THR A 1 89 ? -18.455 -1.913 3.060 1.00 82.69 89 THR A CA 1
ATOM 706 C C . THR A 1 89 ? -16.955 -2.164 3.062 1.00 82.69 89 THR A C 1
ATOM 708 O O . THR A 1 89 ? -16.406 -2.625 2.060 1.00 82.69 89 THR A O 1
ATOM 711 N N . LEU A 1 90 ? -16.313 -2.010 4.223 1.00 79.31 90 LEU A N 1
ATOM 712 C CA . LEU A 1 90 ? -14.882 -2.251 4.383 1.00 79.31 90 LEU A CA 1
ATOM 713 C C . LEU A 1 90 ? -14.512 -3.701 4.029 1.00 79.31 90 LEU A C 1
ATOM 715 O O . LEU A 1 90 ? -13.524 -3.959 3.341 1.00 79.31 90 LEU A O 1
ATOM 719 N N . ILE A 1 91 ? -15.336 -4.670 4.443 1.00 84.94 91 ILE A N 1
ATOM 720 C CA . ILE A 1 91 ? -15.131 -6.090 4.120 1.00 84.94 91 ILE A CA 1
ATOM 721 C C . ILE A 1 91 ? -15.141 -6.318 2.608 1.00 84.94 91 ILE A C 1
ATOM 723 O O . ILE A 1 91 ? -14.256 -7.002 2.089 1.00 84.94 91 ILE A O 1
ATOM 727 N N . LYS A 1 92 ? -16.117 -5.750 1.896 1.00 84.81 92 LYS A N 1
ATOM 728 C CA . LYS A 1 92 ? -16.228 -5.875 0.439 1.00 84.81 92 LYS A CA 1
ATOM 729 C C . LYS A 1 92 ? -15.049 -5.203 -0.267 1.00 84.81 92 LYS A C 1
ATOM 731 O O . LYS A 1 92 ? -14.449 -5.776 -1.179 1.00 84.81 92 LYS A O 1
ATOM 736 N N . ASP A 1 93 ? -14.678 -4.023 0.205 1.00 83.12 93 ASP A N 1
ATOM 737 C CA . ASP A 1 93 ? -13.674 -3.168 -0.412 1.00 83.12 93 ASP A CA 1
ATOM 738 C C . ASP A 1 93 ? -12.264 -3.754 -0.358 1.00 83.12 93 ASP A C 1
ATOM 740 O O . ASP A 1 93 ? -11.504 -3.625 -1.323 1.00 83.12 93 ASP A O 1
ATOM 744 N N . THR A 1 94 ? -11.945 -4.513 0.691 1.00 83.62 94 THR A N 1
ATOM 745 C CA . THR A 1 94 ? -10.654 -5.212 0.802 1.00 83.62 94 THR A CA 1
ATOM 746 C C . THR A 1 94 ? -10.402 -6.229 -0.309 1.00 83.62 94 THR A C 1
ATOM 748 O O . THR A 1 94 ? -9.254 -6.418 -0.710 1.00 83.62 94 THR A O 1
ATOM 751 N N . GLY A 1 95 ? -11.451 -6.865 -0.842 1.00 81.50 95 GLY A N 1
ATOM 752 C CA . GLY A 1 95 ? -11.331 -7.773 -1.985 1.00 81.50 95 GLY A CA 1
ATOM 753 C C . GLY A 1 95 ? -10.845 -7.045 -3.236 1.00 81.50 95 GLY A C 1
ATOM 754 O O . GLY A 1 95 ? -9.898 -7.485 -3.881 1.00 81.50 95 GLY A O 1
ATOM 755 N N . SER A 1 96 ? -11.446 -5.894 -3.539 1.00 82.81 96 SER A N 1
ATOM 756 C CA . SER A 1 96 ? -11.016 -5.066 -4.671 1.00 82.81 96 SER A CA 1
ATOM 757 C C . SER A 1 96 ? -9.627 -4.454 -4.467 1.00 82.81 96 SER A C 1
ATOM 759 O O . SER A 1 96 ? -8.843 -4.422 -5.409 1.00 82.81 96 SER A O 1
ATOM 761 N N . LEU A 1 97 ? -9.278 -4.054 -3.237 1.00 81.62 97 LEU A N 1
ATOM 762 C CA . LEU A 1 97 ? -7.949 -3.531 -2.914 1.00 81.62 97 LEU A CA 1
ATOM 763 C C . LEU A 1 97 ? -6.838 -4.539 -3.242 1.00 81.62 97 LEU A C 1
ATOM 765 O O . LEU A 1 97 ? -5.819 -4.162 -3.816 1.00 81.62 97 LEU A O 1
ATOM 769 N N . PHE A 1 98 ? -7.039 -5.818 -2.912 1.00 86.19 98 PHE A N 1
ATOM 770 C CA . PHE A 1 98 ? -6.082 -6.874 -3.247 1.00 86.19 98 PHE A CA 1
ATOM 771 C C . PHE A 1 98 ? -5.866 -6.985 -4.761 1.00 86.19 98 PHE A C 1
ATOM 773 O O . PHE A 1 98 ? -4.730 -7.012 -5.226 1.00 86.19 98 PHE A O 1
ATOM 780 N N . TRP A 1 99 ? -6.946 -6.990 -5.544 1.00 82.69 99 TRP A N 1
ATOM 781 C CA . TRP A 1 99 ? -6.842 -7.067 -7.001 1.00 82.69 99 TRP A CA 1
ATOM 782 C C . TRP A 1 99 ? -6.192 -5.830 -7.618 1.00 82.69 99 TRP A C 1
ATOM 784 O O . TRP A 1 99 ? -5.428 -5.976 -8.567 1.00 82.69 99 TRP A O 1
ATOM 794 N N . TYR A 1 100 ? -6.403 -4.635 -7.058 1.00 81.62 100 TYR A N 1
ATOM 795 C CA . TYR A 1 100 ? -5.679 -3.443 -7.503 1.00 81.62 100 TYR A CA 1
ATOM 796 C C . TYR A 1 100 ? -4.171 -3.550 -7.257 1.00 81.62 100 TYR A C 1
ATOM 798 O O . TYR A 1 100 ? -3.397 -3.132 -8.116 1.00 81.62 100 TYR A O 1
ATOM 806 N N . TRP A 1 101 ? -3.739 -4.171 -6.155 1.00 81.69 101 TRP A N 1
ATOM 807 C CA . TRP A 1 101 ? -2.321 -4.478 -5.938 1.00 81.69 101 TRP A CA 1
ATOM 808 C C . TRP A 1 101 ? -1.774 -5.492 -6.944 1.00 81.69 101 TRP A C 1
ATOM 810 O O . TRP A 1 101 ? -0.671 -5.311 -7.450 1.00 81.69 101 TRP A O 1
ATOM 820 N N . VAL A 1 102 ? -2.543 -6.530 -7.281 1.00 81.38 102 VAL A N 1
ATOM 821 C CA . VAL A 1 102 ? -2.149 -7.497 -8.320 1.00 81.38 102 VAL A CA 1
ATOM 822 C C . VAL A 1 102 ? -2.024 -6.810 -9.682 1.00 81.38 102 VAL A C 1
ATOM 824 O O . VAL A 1 102 ? -1.040 -7.019 -10.384 1.00 81.38 102 VAL A O 1
ATOM 827 N N . ILE A 1 103 ? -2.973 -5.938 -10.035 1.00 78.50 103 ILE A N 1
ATOM 828 C CA . ILE A 1 103 ? -2.907 -5.136 -11.264 1.00 78.50 103 ILE A CA 1
ATOM 829 C C . ILE A 1 103 ? -1.683 -4.220 -11.241 1.00 78.50 103 ILE A C 1
ATOM 831 O O . ILE A 1 103 ? -0.990 -4.141 -12.246 1.00 78.50 103 ILE A O 1
ATOM 835 N N . TYR A 1 104 ? -1.371 -3.578 -10.111 1.00 76.12 104 TYR A N 1
ATOM 836 C CA . TYR A 1 104 ? -0.144 -2.793 -9.951 1.00 76.12 104 TYR A CA 1
ATOM 837 C C . TYR A 1 104 ? 1.120 -3.636 -10.174 1.00 76.12 104 TYR A C 1
ATOM 839 O O . TYR A 1 104 ? 2.030 -3.180 -10.852 1.00 76.12 104 TYR A O 1
ATOM 847 N N . ALA A 1 105 ? 1.180 -4.871 -9.671 1.00 73.12 105 ALA A N 1
ATOM 848 C CA . ALA A 1 105 ? 2.352 -5.724 -9.870 1.00 73.12 105 ALA A CA 1
ATOM 849 C C . ALA A 1 105 ? 2.599 -6.070 -11.351 1.00 73.12 105 ALA A C 1
ATOM 851 O O . ALA A 1 105 ? 3.744 -6.217 -11.762 1.00 73.12 105 ALA A O 1
ATOM 852 N N . VAL A 1 106 ? 1.532 -6.205 -12.147 1.00 71.25 106 VAL A N 1
ATOM 853 C CA . VAL A 1 106 ? 1.621 -6.556 -13.576 1.00 71.25 106 VAL A CA 1
ATOM 854 C C . VAL A 1 106 ? 1.758 -5.311 -14.454 1.00 71.25 106 VAL A C 1
ATOM 856 O O . VAL A 1 106 ? 2.506 -5.304 -15.427 1.00 71.25 106 VAL A O 1
ATOM 859 N N . ILE A 1 107 ? 1.020 -4.254 -14.120 1.00 71.69 107 ILE A N 1
ATOM 860 C CA . ILE A 1 107 ? 0.938 -3.000 -14.869 1.00 71.69 107 ILE A CA 1
ATOM 861 C C . ILE A 1 107 ? 0.994 -1.826 -13.873 1.00 71.69 107 ILE A C 1
ATOM 863 O O . ILE A 1 107 ? -0.038 -1.213 -13.562 1.00 71.69 107 ILE A O 1
ATOM 867 N N . PRO A 1 108 ? 2.198 -1.466 -13.384 1.00 64.75 108 PRO A N 1
ATOM 868 C CA . PRO A 1 108 ? 2.370 -0.480 -12.312 1.00 64.75 108 PRO A CA 1
ATOM 869 C C . PRO A 1 108 ? 1.697 0.866 -12.594 1.00 64.75 108 PRO A C 1
ATOM 871 O O . PRO A 1 108 ? 1.117 1.482 -11.700 1.00 64.75 108 PRO A O 1
ATOM 874 N N . LEU A 1 109 ? 1.711 1.291 -13.861 1.00 61.94 109 LEU A N 1
ATOM 875 C CA . LEU A 1 109 ? 1.202 2.589 -14.304 1.00 61.94 109 LEU A CA 1
ATOM 876 C C . LEU A 1 109 ? -0.322 2.711 -14.220 1.00 61.94 109 LEU A C 1
ATOM 878 O O . LEU A 1 109 ? -0.831 3.744 -13.794 1.00 61.94 109 LEU A O 1
ATOM 882 N N . PHE A 1 110 ? -1.054 1.660 -14.590 1.00 58.66 110 PHE A N 1
ATOM 883 C CA . PHE A 1 110 ? -2.517 1.674 -14.535 1.00 58.66 110 PHE A CA 1
ATOM 884 C C . PHE A 1 110 ? -3.031 1.344 -13.130 1.00 58.66 110 PHE A C 1
ATOM 886 O O . PHE A 1 110 ? -4.069 1.862 -12.726 1.00 58.66 110 PHE A O 1
ATOM 893 N N . GLY A 1 111 ? -2.292 0.542 -12.355 1.00 61.28 111 GLY A N 1
ATOM 894 C CA . GLY A 1 111 ? -2.679 0.166 -10.996 1.00 61.28 111 GLY A CA 1
ATOM 895 C C . GLY A 1 111 ? -2.689 1.333 -10.003 1.00 61.28 111 GLY A C 1
ATOM 896 O O . GLY A 1 111 ? -3.635 1.450 -9.228 1.00 61.28 111 GLY A O 1
ATOM 897 N N . LEU A 1 112 ? -1.690 2.228 -10.041 1.00 64.62 112 LEU A N 1
ATOM 898 C CA . LEU A 1 112 ? -1.487 3.264 -9.009 1.00 64.62 112 LEU A CA 1
ATOM 899 C C . LEU A 1 112 ? -2.665 4.234 -8.834 1.00 64.62 112 LEU A C 1
ATOM 901 O O . LEU A 1 112 ? -2.952 4.645 -7.711 1.00 64.62 112 LEU A O 1
ATOM 905 N N . ILE A 1 113 ? -3.363 4.586 -9.916 1.00 62.44 113 ILE A N 1
ATOM 906 C CA . ILE A 1 113 ? -4.457 5.567 -9.873 1.00 62.44 113 ILE A CA 1
ATOM 907 C C . ILE A 1 113 ? -5.675 4.987 -9.145 1.00 62.44 113 ILE A C 1
ATOM 909 O O . ILE A 1 113 ? -6.143 5.558 -8.160 1.00 62.44 113 ILE A O 1
ATOM 913 N N . PHE A 1 114 ? -6.162 3.824 -9.587 1.00 66.44 114 PHE A N 1
ATOM 914 C CA . PHE A 1 114 ? -7.299 3.148 -8.950 1.00 66.44 114 PHE A CA 1
ATOM 915 C C . PHE A 1 114 ? -6.991 2.759 -7.502 1.00 66.44 114 PHE A C 1
ATOM 917 O O . PHE A 1 114 ? -7.856 2.821 -6.627 1.00 66.44 114 PHE A O 1
ATOM 924 N N . LEU A 1 115 ? -5.735 2.404 -7.244 1.00 70.75 115 LEU A N 1
ATOM 925 C CA . LEU A 1 115 ? -5.248 2.020 -5.934 1.00 70.75 115 LEU A CA 1
ATOM 926 C C . LEU A 1 115 ? -5.202 3.207 -4.965 1.00 70.75 115 LEU A C 1
ATOM 928 O O . LEU A 1 115 ? -5.635 3.067 -3.825 1.00 70.75 115 LEU A O 1
ATOM 932 N N . GLY A 1 116 ? -4.774 4.386 -5.423 1.00 65.69 116 GLY A N 1
ATOM 933 C CA . GLY A 1 116 ? -4.809 5.617 -4.632 1.00 65.69 116 GLY A CA 1
ATOM 934 C C . GLY A 1 116 ? -6.221 5.966 -4.153 1.00 65.69 116 GLY A C 1
ATOM 935 O O . GLY A 1 116 ? -6.425 6.170 -2.956 1.00 65.69 116 GLY A O 1
ATOM 936 N N . PHE A 1 117 ? -7.208 5.943 -5.058 1.00 70.56 117 PHE A N 1
ATOM 937 C CA . PHE A 1 117 ? -8.612 6.178 -4.700 1.00 70.56 117 PHE A CA 1
ATOM 938 C C . PHE A 1 117 ? -9.138 5.135 -3.716 1.00 70.56 117 PHE A C 1
ATOM 940 O O . PHE A 1 117 ? -9.734 5.488 -2.700 1.00 70.56 117 PHE A O 1
ATOM 947 N N . LYS A 1 118 ? -8.865 3.848 -3.965 1.00 74.00 118 LYS A N 1
ATOM 948 C CA . LYS A 1 118 ? -9.377 2.785 -3.099 1.00 74.00 118 LYS A CA 1
ATOM 949 C C . LYS A 1 118 ? -8.766 2.812 -1.700 1.00 74.00 118 LYS A C 1
ATOM 951 O O . LYS A 1 118 ? -9.460 2.535 -0.725 1.00 74.00 118 LYS A O 1
ATOM 956 N N . ILE A 1 119 ? -7.484 3.154 -1.587 1.00 69.25 119 ILE A N 1
ATOM 957 C CA . ILE A 1 119 ? -6.822 3.326 -0.290 1.00 69.25 119 ILE A CA 1
ATOM 958 C C . ILE A 1 119 ? -7.372 4.549 0.444 1.00 69.25 119 ILE A C 1
ATOM 960 O O . ILE A 1 119 ? -7.527 4.480 1.659 1.00 69.25 119 ILE A O 1
ATOM 964 N N . ALA A 1 120 ? -7.701 5.634 -0.262 1.00 69.94 120 ALA A N 1
ATOM 965 C CA . ALA A 1 120 ? -8.313 6.810 0.350 1.00 69.94 120 ALA A CA 1
ATOM 966 C C . ALA A 1 120 ? -9.691 6.497 0.957 1.00 69.94 120 ALA A C 1
ATOM 968 O O . ALA A 1 120 ? -9.908 6.825 2.121 1.00 69.94 120 ALA A O 1
ATOM 969 N N . ASP A 1 121 ? -10.565 5.798 0.222 1.00 73.31 121 ASP A N 1
ATOM 970 C CA . ASP A 1 121 ? -11.887 5.383 0.724 1.00 73.31 121 ASP A CA 1
ATOM 971 C C . ASP A 1 121 ? -11.753 4.502 1.980 1.00 73.31 121 ASP A C 1
ATOM 973 O O . ASP A 1 121 ? -12.401 4.718 3.002 1.00 73.31 121 ASP A O 1
ATOM 977 N N . ILE A 1 122 ? -10.834 3.536 1.936 1.00 70.56 122 ILE A N 1
ATOM 978 C CA . ILE A 1 122 ? -10.555 2.643 3.064 1.00 70.56 122 ILE A CA 1
ATOM 979 C C . ILE A 1 122 ? -9.975 3.407 4.259 1.00 70.56 122 ILE A C 1
ATOM 981 O O . ILE A 1 122 ? -10.297 3.095 5.406 1.00 70.56 122 ILE A O 1
ATOM 985 N N . ALA A 1 123 ? -9.105 4.388 4.020 1.00 68.62 123 ALA A N 1
ATOM 986 C CA . ALA A 1 123 ? -8.562 5.230 5.077 1.00 68.62 123 ALA A CA 1
ATOM 987 C C . ALA A 1 123 ? -9.672 6.048 5.746 1.00 68.62 123 ALA A C 1
ATOM 989 O O . ALA A 1 123 ? -9.726 6.085 6.971 1.00 68.62 123 ALA A O 1
ATOM 990 N N . GLU A 1 124 ? -10.575 6.643 4.968 1.00 72.06 124 GLU A N 1
ATOM 991 C CA . GLU A 1 124 ? -11.717 7.396 5.489 1.00 72.06 124 GLU A CA 1
ATOM 992 C C . GLU A 1 124 ? -12.600 6.524 6.393 1.00 72.06 124 GLU A C 1
ATOM 994 O O . GLU A 1 124 ? -12.852 6.884 7.547 1.00 72.06 124 GLU A O 1
ATOM 999 N N . ASP A 1 125 ? -12.972 5.329 5.926 1.00 72.62 125 ASP A N 1
ATOM 1000 C CA . ASP A 1 125 ? -13.750 4.368 6.712 1.00 72.62 125 ASP A CA 1
ATOM 1001 C C . ASP A 1 125 ? -13.045 3.994 8.024 1.00 72.62 125 ASP A C 1
ATOM 1003 O O . ASP A 1 125 ? -13.668 3.976 9.090 1.00 72.62 125 ASP A O 1
ATOM 1007 N N . LEU A 1 126 ? -11.735 3.721 7.974 1.00 68.00 126 LEU A N 1
ATOM 1008 C CA . LEU A 1 126 ? -10.932 3.400 9.158 1.00 68.00 126 LEU A CA 1
ATOM 1009 C C . LEU A 1 126 ? -10.910 4.560 10.159 1.00 68.00 126 LEU A C 1
ATOM 1011 O O . LEU A 1 126 ? -11.108 4.342 11.353 1.00 68.00 126 LEU A O 1
ATOM 1015 N N . TYR A 1 127 ? -10.696 5.791 9.699 1.00 68.50 127 TYR A N 1
ATOM 1016 C CA . TYR A 1 127 ? -10.664 6.962 10.577 1.00 68.50 127 TYR A CA 1
ATOM 1017 C C . TYR A 1 127 ? -12.024 7.234 11.226 1.00 68.50 127 TYR A C 1
ATOM 1019 O O . TYR A 1 127 ? -12.068 7.521 12.427 1.00 68.50 127 TYR A O 1
ATOM 1027 N N . ASN A 1 128 ? -13.114 7.075 10.471 1.00 73.62 128 ASN A N 1
ATOM 1028 C CA . ASN A 1 128 ? -14.478 7.186 10.983 1.00 73.62 128 ASN A CA 1
ATOM 1029 C C . ASN A 1 128 ? -14.763 6.121 12.054 1.00 73.62 128 ASN A C 1
ATOM 1031 O O . ASN A 1 128 ? -15.274 6.449 13.124 1.00 73.62 128 ASN A O 1
ATOM 1035 N N . MET A 1 129 ? -14.365 4.864 11.822 1.00 70.69 129 MET A N 1
ATOM 1036 C CA . MET A 1 129 ? -14.542 3.778 12.798 1.00 70.69 129 MET A CA 1
ATOM 1037 C C . MET A 1 129 ? -13.740 3.990 14.087 1.00 70.69 129 MET A C 1
ATOM 1039 O O . MET A 1 129 ? -14.238 3.702 15.174 1.00 70.69 129 MET A O 1
ATOM 1043 N N . PHE A 1 130 ? -12.515 4.512 13.990 1.00 69.38 130 PHE A N 1
ATOM 1044 C CA . PHE A 1 130 ? -11.671 4.783 15.158 1.00 69.38 130 PHE A CA 1
ATOM 1045 C C . PHE A 1 130 ? -11.917 6.163 15.796 1.00 69.38 130 PHE A C 1
ATOM 1047 O O . PHE A 1 130 ? -11.220 6.523 16.744 1.00 69.38 130 PHE A O 1
ATOM 1054 N N . ASN A 1 131 ? -12.893 6.937 15.303 1.00 68.56 131 ASN A N 1
ATOM 1055 C CA . ASN A 1 131 ? -13.210 8.293 15.768 1.00 68.56 131 ASN A CA 1
ATOM 1056 C C . ASN A 1 131 ? -11.979 9.234 15.795 1.00 68.56 131 ASN A C 1
ATOM 1058 O O . ASN A 1 131 ? -11.794 10.044 16.710 1.00 68.56 131 ASN A O 1
ATOM 1062 N N . ILE A 1 132 ? -11.096 9.112 14.794 1.00 64.44 132 ILE A N 1
ATOM 1063 C CA . ILE A 1 132 ? -9.860 9.898 14.681 1.00 64.44 132 ILE A CA 1
ATOM 1064 C C . ILE A 1 132 ? -10.169 11.204 13.930 1.00 64.44 132 ILE A C 1
ATOM 1066 O O . ILE A 1 132 ? -10.252 11.221 12.707 1.00 64.44 132 ILE A O 1
ATOM 1070 N N . LYS A 1 133 ? -10.280 12.329 14.651 1.00 53.59 133 LYS A N 1
ATOM 1071 C CA . LYS A 1 133 ? -10.697 13.641 14.095 1.00 53.59 133 LYS A CA 1
ATOM 1072 C C . LYS A 1 133 ? -9.697 14.328 13.150 1.00 53.59 133 LYS A C 1
ATOM 1074 O O . LYS A 1 133 ? -10.049 15.297 12.493 1.00 53.59 133 LYS A O 1
ATOM 1079 N N . GLU A 1 134 ? -8.451 13.864 13.084 1.00 58.47 134 GLU A N 1
ATOM 1080 C CA . GLU A 1 134 ? -7.374 14.505 12.304 1.00 58.47 134 GLU A CA 1
ATOM 1081 C C . GLU A 1 134 ? -7.243 13.973 10.862 1.00 58.47 134 GLU A C 1
ATOM 1083 O O . GLU A 1 134 ? -6.162 14.062 10.270 1.00 58.47 134 GLU A O 1
ATOM 1088 N N . PHE A 1 135 ? -8.288 13.369 10.287 1.00 48.28 135 PHE A N 1
ATOM 1089 C CA . PHE A 1 135 ? -8.247 12.971 8.878 1.00 48.28 135 PHE A CA 1
ATOM 1090 C C . PHE A 1 135 ? -8.370 14.208 7.988 1.00 48.28 135 PHE A C 1
ATOM 1092 O O . PHE A 1 135 ? -9.462 14.675 7.686 1.00 48.28 135 PHE A O 1
ATOM 1099 N N . ASN A 1 136 ? -7.232 14.774 7.594 1.00 46.00 136 ASN A N 1
ATOM 1100 C CA . ASN A 1 136 ? -7.210 15.853 6.621 1.00 46.00 136 ASN A CA 1
ATOM 1101 C C . ASN A 1 136 ? -7.231 15.244 5.210 1.00 46.00 136 ASN A C 1
ATOM 1103 O O . ASN A 1 136 ? -6.178 14.965 4.6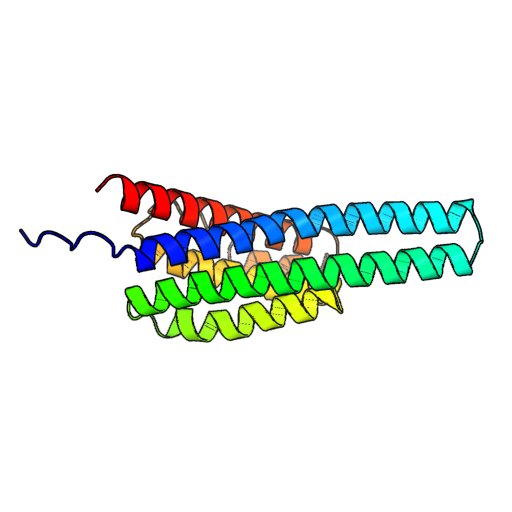31 1.00 46.00 136 ASN A O 1
ATOM 1107 N N . THR A 1 137 ? -8.421 15.015 4.653 1.00 47.41 137 THR A N 1
ATOM 1108 C CA . THR A 1 137 ? -8.623 14.828 3.205 1.00 47.41 137 THR A CA 1
ATOM 1109 C C . THR A 1 137 ? -8.380 16.162 2.508 1.00 47.41 137 THR A C 1
ATOM 1111 O O . THR A 1 137 ? -9.310 16.835 2.080 1.00 47.41 137 THR A O 1
ATOM 1114 N N . ALA A 1 138 ? -7.121 16.593 2.449 1.00 40.62 138 ALA A N 1
ATOM 1115 C CA . ALA A 1 138 ? -6.754 17.935 2.002 1.00 40.62 138 ALA A CA 1
ATOM 1116 C C . 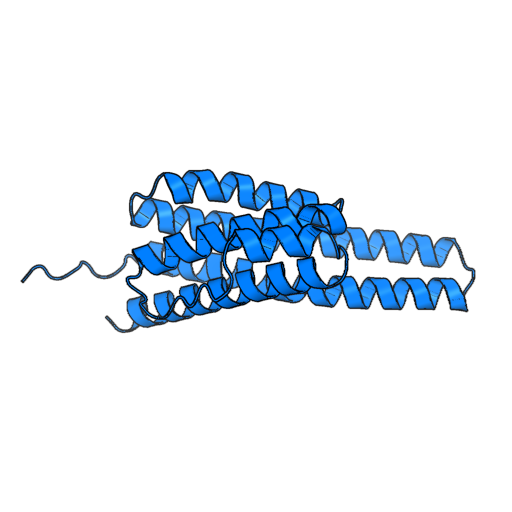ALA A 1 138 ? -6.902 18.171 0.485 1.00 40.62 138 ALA A C 1
ATOM 1118 O O . ALA A 1 138 ? -6.448 19.199 -0.001 1.00 40.62 138 ALA A O 1
ATOM 1119 N N . ILE A 1 139 ? -7.491 17.247 -0.278 1.00 46.72 139 ILE A N 1
ATOM 1120 C CA . ILE A 1 139 ? -7.710 17.411 -1.720 1.00 46.72 139 ILE A CA 1
ATOM 1121 C C . ILE A 1 139 ? -9.074 16.790 -2.054 1.00 46.72 139 ILE A C 1
ATOM 1123 O O . ILE A 1 139 ? -9.374 15.662 -1.649 1.00 46.72 139 ILE A O 1
ATOM 1127 N N . SER A 1 140 ? -9.935 17.536 -2.743 1.00 49.03 140 SER A N 1
ATOM 1128 C CA . SER A 1 140 ? -11.270 17.089 -3.154 1.00 49.03 140 SER A CA 1
ATOM 1129 C C . SER A 1 140 ? -11.186 15.997 -4.234 1.00 49.03 140 SER A C 1
ATOM 1131 O O . SER A 1 140 ? -10.296 16.024 -5.081 1.00 49.03 140 SER A O 1
ATOM 1133 N N . ARG A 1 141 ? -12.126 15.030 -4.263 1.00 49.91 141 ARG A N 1
ATOM 1134 C CA . ARG A 1 141 ? -12.224 13.968 -5.309 1.00 49.91 141 ARG A CA 1
ATOM 1135 C C . ARG A 1 141 ? -12.131 14.512 -6.749 1.00 49.91 141 ARG A C 1
ATOM 1137 O O . ARG A 1 141 ? -11.656 13.808 -7.642 1.00 49.91 141 ARG A O 1
ATOM 1144 N N . TRP A 1 142 ? -12.548 15.762 -6.962 1.00 43.22 142 TRP A N 1
ATOM 1145 C CA . TRP A 1 142 ? -12.441 16.458 -8.245 1.00 43.22 142 TRP A CA 1
ATOM 1146 C C . TRP A 1 142 ? -11.023 16.966 -8.540 1.00 43.22 142 TRP A C 1
ATOM 1148 O O . TRP A 1 142 ? -10.517 16.776 -9.641 1.00 43.22 142 TRP A O 1
ATOM 1158 N N . GLU A 1 143 ? -10.317 17.523 -7.561 1.00 50.25 143 GLU A N 1
ATOM 1159 C CA . GLU A 1 143 ? -8.906 17.880 -7.745 1.00 50.25 143 GLU A CA 1
ATOM 1160 C C . GLU A 1 143 ? -8.064 16.625 -8.041 1.00 50.25 143 GLU A C 1
ATOM 1162 O O . GLU A 1 143 ? -7.268 16.639 -8.975 1.00 50.25 143 GLU A O 1
ATOM 1167 N N . TRP A 1 144 ? -8.331 15.489 -7.379 1.00 48.66 144 TRP A N 1
ATOM 1168 C CA . TRP A 1 144 ? -7.658 14.206 -7.658 1.00 48.66 144 TRP A CA 1
ATOM 1169 C C . TRP A 1 144 ? -7.879 13.661 -9.083 1.00 48.66 144 TRP A C 1
ATOM 1171 O O . TRP A 1 144 ? -7.006 12.973 -9.612 1.00 48.66 144 TRP A O 1
ATOM 1181 N N . SER A 1 145 ? -9.021 13.952 -9.716 1.00 43.97 145 SER A N 1
ATOM 1182 C CA . SER A 1 145 ? -9.339 13.513 -11.088 1.00 43.97 145 SER A CA 1
ATOM 1183 C C . SER A 1 145 ? -8.907 14.507 -12.170 1.00 43.97 145 SER A C 1
ATOM 1185 O O . SER A 1 145 ? -8.718 14.104 -13.314 1.00 43.97 145 SER A O 1
ATOM 1187 N N . ALA A 1 146 ? -8.641 15.770 -11.832 1.00 42.06 146 ALA A N 1
ATOM 1188 C CA . ALA A 1 146 ? -7.977 16.711 -12.739 1.00 42.06 146 ALA A CA 1
ATOM 1189 C C . ALA A 1 146 ? -6.488 16.354 -12.960 1.00 42.06 146 ALA A C 1
ATOM 1191 O O . ALA A 1 146 ? -5.947 16.545 -14.049 1.00 42.06 146 ALA A O 1
ATOM 1192 N N . TYR A 1 147 ? -5.832 15.749 -11.961 1.00 38.72 147 TYR A N 1
ATOM 1193 C CA . TYR A 1 147 ? -4.436 15.293 -12.051 1.00 38.72 147 TYR A CA 1
ATOM 1194 C C . TYR A 1 147 ? -4.224 14.027 -12.898 1.00 38.72 147 TYR A C 1
ATOM 1196 O O . TYR A 1 147 ? -3.092 13.713 -13.269 1.00 38.72 147 TYR A O 1
ATOM 1204 N N . LEU A 1 148 ? -5.307 13.340 -13.272 1.00 39.78 148 LEU A N 1
ATOM 1205 C CA . LEU A 1 148 ? -5.317 12.178 -14.169 1.00 39.78 148 LEU A CA 1
ATOM 1206 C C . LEU A 1 148 ? -4.844 12.517 -15.597 1.00 39.78 148 LEU A C 1
ATOM 1208 O O . LEU A 1 148 ? -4.561 11.607 -16.365 1.00 39.78 148 LEU A O 1
ATOM 1212 N N . ALA A 1 149 ? -4.708 13.801 -15.952 1.00 41.34 149 ALA A N 1
ATOM 1213 C CA . ALA A 1 149 ? -4.131 14.249 -17.223 1.00 41.34 149 ALA A CA 1
ATOM 1214 C C . ALA A 1 149 ? -2.587 14.362 -17.207 1.00 41.34 149 ALA A C 1
ATOM 1216 O O . ALA A 1 149 ? -1.966 14.454 -18.264 1.00 41.34 149 ALA A O 1
ATOM 1217 N N . ILE A 1 150 ? -1.944 14.326 -16.030 1.00 48.16 150 ILE A N 1
ATOM 1218 C CA . ILE A 1 150 ? -0.493 14.527 -15.834 1.00 48.16 150 ILE A CA 1
ATOM 1219 C C . ILE A 1 150 ? 0.094 13.227 -15.246 1.00 48.16 150 ILE A C 1
ATOM 1221 O O . ILE A 1 150 ? 0.467 13.121 -14.080 1.00 48.16 150 ILE A O 1
ATOM 1225 N N . VAL A 1 151 ? 0.068 12.174 -16.061 1.00 49.06 151 VAL A N 1
ATOM 1226 C CA . VAL A 1 151 ? -0.136 10.777 -15.624 1.00 49.06 151 VAL A CA 1
ATOM 1227 C C . VAL A 1 151 ? 1.020 10.121 -14.845 1.00 49.06 151 VAL A C 1
ATOM 1229 O O . VAL A 1 151 ? 0.775 9.165 -14.118 1.00 49.06 151 VAL A O 1
ATOM 1232 N N . PHE A 1 152 ? 2.268 10.598 -14.915 1.00 47.38 152 PHE A N 1
ATOM 1233 C CA . PHE A 1 152 ? 3.400 9.799 -14.403 1.00 47.38 152 PHE A CA 1
ATOM 1234 C C . PHE A 1 152 ? 3.828 10.112 -12.957 1.00 47.38 152 PHE A C 1
ATOM 1236 O O . PHE A 1 152 ? 3.999 9.205 -12.147 1.00 47.38 152 PHE A O 1
ATOM 1243 N N . GLY A 1 153 ? 4.000 11.390 -12.605 1.00 52.62 153 GLY A N 1
ATOM 1244 C CA . GLY A 1 153 ? 4.530 11.780 -11.288 1.00 52.62 153 GLY A CA 1
ATOM 1245 C C . GLY A 1 153 ? 3.469 11.867 -10.192 1.00 52.62 153 GLY A C 1
ATOM 1246 O O . GLY A 1 153 ? 3.752 11.603 -9.025 1.00 52.62 153 GLY A O 1
ATOM 1247 N N . ILE A 1 154 ? 2.234 12.221 -10.555 1.00 56.38 154 ILE A N 1
ATOM 1248 C CA . ILE A 1 154 ? 1.217 12.564 -9.559 1.00 56.38 154 ILE A CA 1
ATOM 1249 C C . ILE A 1 154 ? 0.555 11.305 -9.001 1.00 56.38 154 ILE A C 1
ATOM 1251 O O . ILE A 1 154 ? 0.486 11.185 -7.787 1.00 56.38 154 ILE A O 1
ATOM 1255 N N . GLY A 1 155 ? 0.194 10.311 -9.826 1.00 57.53 155 GLY A N 1
ATOM 1256 C CA . GLY A 1 155 ? -0.388 9.040 -9.351 1.00 57.53 155 GLY A CA 1
ATOM 1257 C C . GLY A 1 155 ? 0.448 8.336 -8.269 1.00 57.53 155 GLY A C 1
ATOM 1258 O O . GLY A 1 155 ? -0.096 7.782 -7.315 1.00 57.53 155 GLY A O 1
ATOM 1259 N N . TYR A 1 156 ? 1.774 8.453 -8.362 1.00 62.50 156 TYR A N 1
ATOM 1260 C CA . TYR A 1 156 ? 2.712 8.019 -7.329 1.00 62.50 156 TYR A CA 1
ATOM 1261 C C . TYR A 1 156 ? 2.531 8.784 -6.011 1.00 62.50 156 TYR A C 1
ATOM 1263 O O . TYR A 1 156 ? 2.364 8.175 -4.955 1.00 62.50 156 TYR A O 1
ATOM 1271 N N . ILE A 1 157 ? 2.524 10.119 -6.069 1.00 65.62 157 ILE A N 1
ATOM 1272 C CA . ILE A 1 157 ? 2.339 10.988 -4.899 1.00 65.62 157 ILE A CA 1
ATOM 1273 C C . ILE A 1 157 ? 0.992 10.691 -4.230 1.00 65.62 157 ILE A C 1
ATOM 1275 O O . ILE A 1 157 ? 0.937 10.585 -3.006 1.00 65.62 157 ILE A O 1
ATOM 1279 N N . ILE A 1 158 ? -0.065 10.482 -5.023 1.00 64.94 158 ILE A N 1
ATOM 1280 C CA . ILE A 1 158 ? -1.405 10.120 -4.539 1.00 64.94 158 ILE A CA 1
ATOM 1281 C C . ILE A 1 158 ? -1.346 8.813 -3.739 1.00 64.94 158 ILE A C 1
ATOM 1283 O O . ILE A 1 158 ? -1.759 8.778 -2.579 1.00 64.94 158 ILE A O 1
ATOM 1287 N N . ALA A 1 159 ? -0.819 7.740 -4.338 1.00 65.69 159 ALA A N 1
ATOM 1288 C CA . ALA A 1 159 ? -0.770 6.427 -3.702 1.00 65.69 159 ALA A CA 1
ATOM 1289 C C . ALA A 1 159 ? 0.086 6.446 -2.426 1.00 65.69 159 ALA A C 1
ATOM 1291 O O . ALA A 1 159 ? -0.344 5.944 -1.386 1.00 65.69 159 ALA A O 1
ATOM 1292 N N . VAL A 1 160 ? 1.266 7.078 -2.474 1.00 70.50 160 VAL A N 1
ATOM 1293 C CA . VAL A 1 160 ? 2.164 7.233 -1.317 1.00 70.50 160 VAL A CA 1
ATOM 1294 C C . VAL A 1 160 ? 1.494 8.025 -0.198 1.00 70.50 160 VAL A C 1
ATOM 1296 O O . VAL A 1 160 ? 1.534 7.596 0.956 1.00 70.50 160 VAL A O 1
ATOM 1299 N N . PHE A 1 161 ? 0.825 9.133 -0.517 1.00 68.94 161 PHE A N 1
ATOM 1300 C CA . PHE A 1 161 ? 0.120 9.948 0.471 1.00 68.94 161 PHE A CA 1
ATOM 1301 C C . PHE A 1 161 ? -1.054 9.191 1.109 1.00 68.94 161 PHE A C 1
ATOM 1303 O O . PHE A 1 161 ? -1.196 9.181 2.335 1.00 68.94 161 PHE A O 1
ATOM 1310 N N . ALA A 1 162 ? -1.864 8.497 0.305 1.00 67.69 162 ALA A N 1
ATOM 1311 C CA . ALA A 1 162 ? -2.987 7.695 0.787 1.00 67.69 162 ALA A CA 1
ATOM 1312 C C . ALA A 1 162 ? -2.516 6.545 1.697 1.00 67.69 162 ALA A C 1
ATOM 1314 O O . ALA A 1 162 ? -3.054 6.350 2.792 1.00 67.69 162 ALA A O 1
ATOM 1315 N N . MET A 1 163 ? -1.461 5.822 1.305 1.00 74.75 163 MET A N 1
ATOM 1316 C CA . MET A 1 163 ? -0.866 4.775 2.143 1.00 74.75 163 MET A CA 1
ATOM 1317 C C . MET A 1 163 ? -0.261 5.336 3.426 1.00 74.75 163 MET A C 1
ATOM 1319 O O . MET A 1 163 ? -0.442 4.742 4.487 1.00 74.75 163 MET A O 1
ATOM 1323 N N . TYR A 1 164 ? 0.421 6.481 3.360 1.00 74.38 164 TYR A N 1
ATOM 1324 C CA . TYR A 1 164 ? 1.002 7.123 4.537 1.00 74.38 164 TYR A CA 1
ATOM 1325 C C . TYR A 1 164 ? -0.076 7.507 5.557 1.00 74.38 164 TYR A C 1
ATOM 1327 O O . TYR A 1 164 ? 0.057 7.210 6.747 1.00 74.38 164 TYR A O 1
ATOM 1335 N N . ASN A 1 165 ? -1.182 8.096 5.098 1.00 69.19 165 ASN A N 1
ATOM 1336 C CA . ASN A 1 165 ? -2.311 8.416 5.968 1.00 69.19 165 ASN A CA 1
ATOM 1337 C C . ASN A 1 165 ? -2.974 7.154 6.527 1.00 69.19 165 ASN A C 1
ATOM 1339 O O . ASN A 1 165 ? -3.243 7.091 7.724 1.00 69.19 165 ASN A O 1
ATOM 1343 N N . THR A 1 166 ? -3.149 6.113 5.711 1.00 72.00 166 THR A N 1
ATOM 1344 C CA . THR A 1 166 ? -3.660 4.813 6.179 1.00 72.00 166 THR A CA 1
ATOM 1345 C C . THR A 1 166 ? -2.764 4.230 7.274 1.00 72.00 166 THR A C 1
ATOM 1347 O O . THR A 1 166 ? -3.248 3.798 8.319 1.00 72.00 166 THR A O 1
ATOM 1350 N N . TYR A 1 167 ? -1.442 4.268 7.080 1.00 80.31 167 TYR A N 1
ATOM 1351 C CA . TYR A 1 167 ? -0.465 3.825 8.072 1.00 80.31 167 TYR A CA 1
ATOM 1352 C C . TYR A 1 167 ? -0.572 4.631 9.371 1.00 80.31 167 TYR A C 1
ATOM 1354 O O . TYR A 1 167 ? -0.620 4.045 10.453 1.00 80.31 167 TYR A O 1
ATOM 1362 N N . LYS A 1 168 ? -0.652 5.964 9.277 1.00 76.38 168 LYS A N 1
ATOM 1363 C CA . LYS A 1 168 ? -0.798 6.856 10.436 1.00 76.38 168 LYS A CA 1
ATOM 1364 C C . LYS A 1 168 ? -2.096 6.579 11.199 1.00 76.38 168 LYS A C 1
ATOM 1366 O O . LYS A 1 168 ? -2.073 6.542 12.429 1.00 76.38 168 LYS A O 1
ATOM 1371 N N . GLY A 1 169 ? -3.200 6.348 10.490 1.00 70.19 169 GLY A N 1
ATOM 1372 C CA . GLY A 1 169 ? -4.483 5.954 11.072 1.00 70.19 169 GLY A CA 1
ATOM 1373 C C . GLY A 1 169 ? -4.389 4.643 11.842 1.00 70.19 169 GLY A C 1
ATOM 1374 O O . GLY A 1 169 ? -4.783 4.580 13.003 1.00 70.19 169 GLY A O 1
ATOM 1375 N N . LEU A 1 170 ? -3.782 3.620 11.236 1.00 78.75 170 LEU A N 1
ATOM 1376 C CA . LEU A 1 170 ? -3.581 2.315 11.869 1.00 78.75 170 LEU A CA 1
ATOM 1377 C C . LEU A 1 170 ? -2.621 2.372 13.068 1.00 78.75 170 LEU A C 1
ATOM 1379 O O . LEU A 1 170 ? -2.838 1.668 14.050 1.00 78.75 170 LEU A O 1
ATOM 1383 N N . ASP A 1 171 ? -1.573 3.198 13.026 1.00 80.50 171 ASP A N 1
ATOM 1384 C CA . ASP A 1 171 ? -0.655 3.390 14.159 1.00 80.50 171 ASP A CA 1
ATOM 1385 C C . ASP A 1 171 ? -1.344 4.086 15.341 1.00 80.50 171 ASP A C 1
ATOM 1387 O O . ASP A 1 171 ? -1.181 3.676 16.492 1.00 80.50 171 ASP A O 1
ATOM 1391 N N . LYS A 1 172 ? -2.168 5.101 15.060 1.00 74.56 172 LYS A N 1
ATOM 1392 C CA . LYS A 1 172 ? -3.000 5.755 16.076 1.00 74.56 172 LYS A CA 1
ATOM 1393 C C . LYS A 1 172 ? -4.029 4.797 16.667 1.00 74.56 172 LYS A C 1
ATOM 1395 O O . LYS A 1 172 ? -4.133 4.735 17.887 1.00 74.56 172 LYS A O 1
ATOM 1400 N N . ALA A 1 173 ? -4.720 4.028 15.824 1.00 73.25 173 ALA A N 1
ATOM 1401 C CA . ALA A 1 173 ? -5.661 3.002 16.260 1.00 73.25 173 ALA A CA 1
ATOM 1402 C C . ALA A 1 173 ? -4.971 1.953 17.141 1.00 73.25 173 ALA A C 1
ATOM 1404 O O . ALA A 1 173 ? -5.476 1.597 18.198 1.00 73.25 173 ALA A O 1
ATOM 1405 N N . LEU A 1 174 ? -3.772 1.503 16.760 1.00 80.25 174 LEU A N 1
ATOM 1406 C CA . LEU A 1 174 ? -2.990 0.579 17.577 1.00 80.25 174 LEU A CA 1
ATOM 1407 C C . LEU A 1 174 ? -2.703 1.176 18.960 1.00 80.25 174 LEU A C 1
ATOM 1409 O O . LEU A 1 174 ? -2.946 0.511 19.960 1.00 80.25 174 LEU A O 1
ATOM 1413 N N . LYS A 1 175 ? -2.240 2.432 19.018 1.00 77.25 175 LYS A N 1
ATOM 1414 C CA . LYS A 1 175 ? -1.938 3.132 20.275 1.00 77.25 175 LYS A CA 1
ATOM 1415 C C . LYS A 1 175 ? -3.171 3.320 21.156 1.00 77.25 175 LYS A C 1
ATOM 1417 O O . LYS A 1 175 ? -3.085 3.060 22.353 1.00 77.25 175 LYS A O 1
ATOM 1422 N N . SER A 1 176 ? -4.305 3.735 20.587 1.00 71.31 176 SER A N 1
ATOM 1423 C CA . SER A 1 176 ? -5.548 3.945 21.344 1.00 71.31 176 SER A CA 1
ATOM 1424 C C . SER A 1 176 ? -6.105 2.647 21.922 1.00 71.31 176 SER A C 1
ATOM 1426 O O . SER A 1 176 ? -6.693 2.660 22.992 1.00 71.31 176 SER A O 1
ATOM 1428 N N . VAL A 1 177 ? -5.897 1.535 21.220 1.00 67.81 177 VAL A N 1
ATOM 1429 C CA . VAL A 1 177 ? -6.357 0.192 21.593 1.00 67.81 177 VAL A CA 1
ATOM 1430 C C . VAL A 1 177 ? -5.422 -0.460 22.626 1.00 67.81 177 VAL A C 1
ATOM 1432 O O . VAL A 1 177 ? -5.877 -1.257 23.434 1.00 67.81 177 VAL A O 1
ATOM 1435 N N . THR A 1 178 ? -4.125 -0.124 22.643 1.00 65.88 178 THR A N 1
ATOM 1436 C CA . THR A 1 178 ? -3.151 -0.653 23.625 1.00 65.88 178 THR A CA 1
ATOM 1437 C C . THR A 1 178 ? -3.055 0.125 24.941 1.00 65.88 178 THR A C 1
ATOM 1439 O O . THR A 1 178 ? -2.449 -0.380 25.878 1.00 65.88 178 THR A O 1
ATOM 1442 N N . LEU A 1 179 ? -3.552 1.366 24.990 1.00 56.47 179 LEU A N 1
ATOM 1443 C CA . LEU A 1 179 ? -3.490 2.243 26.173 1.00 56.47 179 LEU A CA 1
ATOM 1444 C C . LEU A 1 179 ? -4.799 2.256 26.990 1.00 56.47 179 LEU A C 1
ATOM 1446 O O . LEU A 1 179 ? -4.909 3.038 27.933 1.00 56.47 179 LEU A O 1
ATOM 1450 N N . GLN A 1 180 ? -5.774 1.424 26.610 1.00 46.69 180 GLN A N 1
ATOM 1451 C CA . GLN A 1 180 ? -6.989 1.120 27.378 1.00 46.69 180 GLN A CA 1
ATOM 1452 C C . GLN A 1 180 ? -6.763 -0.110 28.254 1.00 46.69 180 GLN A C 1
ATOM 1454 O O . GLN A 1 180 ? -7.296 -0.110 29.383 1.00 46.69 180 GLN A O 1
#

Sequence (180 aa):
MSSQPSPSSELLNYIRMARRGVLIMLYIIPVNILLLLIFITLVALTENPLLSLLYYLLDAIIVLFMVIYGAHLQQRGIRGIGWSYNNSTLIKDTGSLFWYWVIYAVIPLFGLIFLGFKIADIAEDLYNMFNIKEFNTAISRWEWSAYLAIVFGIGYIIAVFAMYNTYKGLDKALKSVTLQ

Foldseek 3Di:
DDDDPQPDPLLLQLLVLLLQLLVLVLVLLVVLVVLVVVLVVCCVPPVDVVVSVVSVVVSLVVSQVSLLSSLVSNLSSQLSNCVSQVNPVSVVLSVVLNVLSVCCSVPVQVSLLVNLVSLQVSLVVLCVSLVPPPPCPVADPVNSVVCVVVRDPVSSVSSSVSSVSSSVSSVVSSVVSVVD

Radius of gyration: 18.35 Å; chains: 1; bounding box: 48×30×56 Å

pLDDT: mean 73.12, std 14.26, range [32.0, 91.75]

=== Feature glossary ===
Key to the feature types in this record:

Secondary structure (8-state, DSSP). Secondary structure is the local, repeating backbone conformation. DSSP classifies it into eight states by reading the hydrogen-bond network: three helix types (H, G, I), two β types (E, B), two non-regular types (T, S), and unstructured coil (-).

Backbone torsions (φ/ψ). Backbone dihedral angles. Every residue except chain termini has a φ (preceding-C → N → Cα → C) and a ψ (N → Cα → C → next-N). They are reported in degrees following the IUPAC sign convention. Secondary structure is essentially a statement about which (φ, ψ) basin each residue occupies.

Predicted aligned error. Predicted Aligned Error (PAE) is an AlphaFold confidence matrix: entry (i, j) is the expected error in the position of residue j, in ångströms, when the prediction is superimposed on the true structure at residue i. Low PAE within a block of residues means that block is internally rigid and well-predicted; high PAE between two blocks means their relative placement is uncertain even if each block individually is confident.

B-factor. B-factor (Debye–Waller factor) reflects atomic displacement in the crystal lattice. It is an experimental observable (units Å²), not a prediction; low values mean the atom is pinned down, high values mean it moves or is heterogeneous across the crystal.

Secondary structure (3-state, P-SEA). Three-state secondary structure (P-SEA) collapses the eight DSSP classes into helix (a), strand (b), and coil (c). P-SEA assigns these from Cα geometry alone — distances and angles — without requiring backbone oxygens, so it works on any Cα trace.

Sequence. Primary structure: the covalent order of the twenty standard amino acids along the backbone. Two proteins with the same sequence will (almost always) fold to the same structure; two with 30% identity often share a fold but not the details.

pLDDT. pLDDT is the predicted lDDT-Cα score: AlphaFold's confidence that the local environment of each residue (all inter-atomic distances within 15 Å) is correctly placed. It is a per-residue number between 0 and 100, with higher meaning more reliable.

InterPro / GO / CATH / organism. Functional annotations link the protein to curated databases. InterPro entries identify conserved domains and families by matching the sequence against member-database signatures (Pfam, PROSITE, CDD, …). Gene Ontology (GO) terms describe molecular function, biological process, and cellular component in a controlled vocabulary. CATH places the structure in a hierarchical fold classification (Class/Architecture/Topology/Homologous-superfamily). The organism is the source species.

Contact-map, Ramachandran, and PAE plots. Three diagnostic plots accompany the record. The Cα contact map visualizes the tertiary structure as a 2D adjacency matrix (8 Å cutoff, sequence-local contacts suppressed). The Ramachandran plot shows the distribution of backbone (φ, ψ) torsions, with points in the α and β basins reflecting secondary structure content. The PAE plot shows AlphaFold's inter-residue confidence as a color matrix.

mmCIF coordinates. The mmCIF table is the protein's shape written out atom by atom. For each backbone N, Cα, C, and carbonyl O, it records an (x, y, z) coordinate triple in Å plus the residue type, chain letter, and residue number.

Radius of gyration, Cα contacts, bounding box. Three whole-structure scalars: the radius of gyration (RMS distance of Cα from centroid, in Å), the count of Cα–Cα contacts (pairs closer than 8 Å and separated by more than four residues in sequence — i.e. tertiary, not local, contacts), and the bounding-box dimensions. Together they distinguish compact globular folds from extended fibres or disordered chains.

Foldseek 3Di. The Foldseek 3Di string encodes local tertiary geometry as a 20-letter alphabet — one character per residue — derived from the relative positions of nearby Cα atoms. Unlike the amino-acid sequence, 3Di is a direct function of the 3D structure, so two proteins with the same fold have similar 3Di strings even at low sequence identity.

Rendered structure images. Six rendered views show the 3D structure from the faces of a cube — i.e. along ±x, ±y, ±z. Rendering representation is drawn randomly per protein from cartoon (secondary-structure ribbons), sticks (backbone bonds), or molecular surface; coloring is either N→C rainbow (blue at the N-terminus through red at the C-terminus) or one color per chain.

Nearest PDB structures. The Foldseek neighbor list gives the closest experimentally determined structures in the PDB, ranked by structural alignment. TM-score near 1 means near-identical fold; near 0.3 means only rough topology match. This is how one finds what a novel AlphaFold prediction most resembles in the solved-structure universe.

Solvent-accessible surface area. SASA measures how much of the protein is reachable by solvent. It is computed by rolling a water-sized probe over the atomic surface and summing the exposed area (Å²). Per-residue SASA distinguishes core (buried, low SASA) from surface (exposed, high SASA) residues; total SASA is a whole-molecule size measure.